Protein AF-0000000068385797 (afdb_homodimer)

InterPro domains:
  IPR000182 GNAT domain [PF00583] (16-117)
  IPR000182 GNAT domain [PS51186] (2-128)
  IPR016181 Acyl-CoA N-acyltransferase [SSF55729] (15-121)

Foldseek 3Di:
DKDKDKLPPDDQVLVQVQCCQWPVDGDDNDCCVVSVQFLIKMFMDDPNHTFWIWTWGDDVAQEIEIDDTTGGPVCPPVCPSLVRLLVVVVSSVVSHHPYYDYDDDPVCVVVVVVSPDDDDDDDDDDPD/DKDKDKLPVDDQVLVQVLCCQWPVDGDDPDCCVVSVQFLIKMFMDDVNRTFWIWTWGDDVAQEIEIDDTTGGPVCPPVCPSLVRLLVVVVSSVVSHHPYYDYDDDPVCVVVVVVSPDDDDDDDDDDPD

Solvent-accessible surface area (backbone atoms only — not comparable to full-atom values): 13695 Å² total; per-residue (Å²): 115,75,45,78,40,75,61,73,75,75,53,66,68,54,51,38,51,39,32,29,62,44,70,72,41,83,52,71,93,65,55,61,50,27,64,73,42,33,76,43,35,34,35,30,22,51,76,89,40,68,44,31,36,33,40,28,25,31,30,58,60,43,46,30,32,57,40,75,71,44,46,28,69,94,60,54,95,67,56,56,66,57,54,44,52,48,51,50,50,52,50,40,38,73,72,55,25,33,35,42,34,34,70,51,58,76,91,44,49,67,60,44,41,75,66,61,30,38,82,44,49,27,30,39,33,78,58,104,115,77,45,77,39,76,61,73,75,75,55,65,68,56,52,39,52,38,32,29,62,44,70,70,42,82,52,72,94,64,55,60,50,29,64,72,42,31,76,43,34,33,35,30,26,46,87,85,37,68,43,30,36,33,40,27,24,30,30,56,59,42,46,29,33,57,39,76,73,43,46,29,69,95,59,54,97,67,57,56,65,57,52,45,51,49,51,49,50,52,50,41,40,74,71,55,24,32,35,42,34,34,71,51,61,76,91,45,49,66,58,46,41,74,67,61,30,37,82,43,49,26,29,38,33,78,59,105

Sequence (256 aa):
MVTLRIDPFPRQDELNVLWLEAWGSEGPKDFSGILSRSLAHIAAYEDDRLVGFVNVAWDGGVHAFILDTCVIPRMRRRGIAARMVVDATNVARERGANWLHVDFEPHLSSFYQSCGFRPTKAGLIKLKMVTLRIDPFPRQDELNVLWLEAWGSEGPKDFSGILSRSLAHIAAYEDDRLVGFVNVAWDGGVHAFILDTCVIPRMRRRGIAARMVVDATNVARERGANWLHVDFEPHLSSFYQSCGFRPTKAGLIKLK

Nearest PDB structures (foldseek):
  1y7r-assembly1_B  TM=8.514E-01  e=8.808E-10  Staphylococcus aureus
  7daj-assembly1_B  TM=8.760E-01  e=2.252E-08  Oryza sativa Japonica Group
  2atr-assembly1_A  TM=7.886E-01  e=2.012E-09  Streptococcus pneumoniae TIGR4
  6k5m-assembly1_A  TM=8.707E-01  e=8.028E-08  Oryza sativa Japonica Group
  8iym-assembly1_A  TM=8.360E-01  e=1.472E-05  Helicobacter pylori 26695

Secondary structure (DSSP, 8-state):
-EEEEES----HHHHHHHHHHHHSS---S--HHHHTT-SEEEEEEETTEEEEEEEEEE-SSSEEEEEEEEE-GGG-SSSHHHHHHHHHHHHHHHTT-SEEEEEE-GGGHHHHHHTTPEEEEEEEEE--/-EEEEES----HHHHHHHHHHHHSS---S--HHHHTT-SEEEEEEETTEEEEEEEEEE-SSSEEEEEEEEE-GGG-SSSHHHHHHHHHHHHHHHTT-SEEEEEE-GGGHHHHHHTTPEEEEEEEEE--

Radius of gyration: 18.67 Å; Cα contacts (8 Å, |Δi|>4): 535; chains: 2; bounding box: 34×58×41 Å

Organism: Agrobacterium fabrum (strain C58 / ATCC 33970) (NCBI:txid176299)

pLDDT: mean 97.6, std 1.96, range [87.56, 98.94]

Structure (mmCIF, N/CA/C/O backbone):
data_AF-0000000068385797-model_v1
#
loop_
_entity.id
_entity.type
_entity.pdbx_description
1 polymer Acetyltransferase
#
loop_
_atom_site.group_PDB
_atom_site.id
_atom_site.type_symbol
_atom_site.label_atom_id
_atom_site.label_alt_id
_atom_site.label_comp_id
_atom_site.label_asym_id
_atom_site.label_entity_id
_atom_site.label_seq_id
_atom_site.pdbx_PDB_ins_code
_atom_site.Cartn_x
_atom_site.Cartn_y
_atom_site.Cartn_z
_atom_site.occupancy
_atom_site.B_iso_or_equiv
_atom_site.auth_seq_id
_atom_site.auth_comp_id
_atom_site.auth_asym_id
_atom_site.auth_atom_id
_atom_site.pdbx_PDB_model_num
ATOM 1 N N . MET A 1 1 ? -7.121 -29.625 -11.391 1 90.69 1 MET A N 1
ATOM 2 C CA . MET A 1 1 ? -8.07 -28.578 -11.023 1 90.69 1 MET A CA 1
ATOM 3 C C . MET A 1 1 ? -7.43 -27.562 -10.086 1 90.69 1 MET A C 1
ATOM 5 O O . MET A 1 1 ? -6.668 -27.938 -9.188 1 90.69 1 MET A O 1
ATOM 9 N N . VAL A 1 2 ? -7.555 -26.375 -10.305 1 97.38 2 VAL A N 1
ATOM 10 C CA . VAL A 1 2 ? -6.918 -25.344 -9.492 1 97.38 2 VAL A CA 1
ATOM 11 C C . VAL A 1 2 ? -7.871 -24.906 -8.383 1 97.38 2 VAL A C 1
ATOM 13 O O . VAL A 1 2 ? -9.047 -24.641 -8.641 1 97.38 2 VAL A O 1
ATOM 16 N N . THR A 1 3 ? -7.41 -24.891 -7.156 1 98.19 3 THR A N 1
ATOM 17 C CA . THR A 1 3 ? -8.172 -24.422 -6.004 1 98.19 3 THR A CA 1
ATOM 18 C C . THR A 1 3 ? -7.531 -23.172 -5.418 1 98.19 3 THR A C 1
ATOM 20 O O . THR A 1 3 ? -6.305 -23.094 -5.285 1 98.19 3 THR A O 1
ATOM 23 N N . LEU A 1 4 ? -8.383 -22.281 -5.031 1 98.69 4 LEU A N 1
ATOM 24 C CA . LEU A 1 4 ? -7.895 -21.062 -4.371 1 98.69 4 LEU A CA 1
ATOM 25 C C . LEU A 1 4 ? -8.094 -21.156 -2.863 1 98.69 4 LEU A C 1
ATOM 27 O O . LEU A 1 4 ? -9.125 -21.656 -2.396 1 98.69 4 LEU A O 1
ATOM 31 N N . ARG A 1 5 ? -7.121 -20.719 -2.127 1 98.69 5 ARG A N 1
ATOM 32 C CA . ARG A 1 5 ? -7.211 -20.672 -0.672 1 98.69 5 ARG A CA 1
ATOM 33 C C . ARG A 1 5 ? -6.918 -19.266 -0.153 1 98.69 5 ARG A C 1
ATOM 35 O O . ARG A 1 5 ? -6.004 -18.594 -0.641 1 98.69 5 ARG A O 1
ATOM 42 N N . ILE A 1 6 ? -7.672 -18.891 0.84 1 98.75 6 ILE A N 1
ATOM 43 C CA . ILE A 1 6 ? -7.453 -17.625 1.524 1 98.75 6 ILE A CA 1
ATOM 44 C C . ILE A 1 6 ? -6.602 -17.844 2.771 1 98.75 6 ILE A C 1
ATOM 46 O O . ILE A 1 6 ? -6.945 -18.672 3.629 1 98.75 6 ILE A O 1
ATOM 50 N N . ASP A 1 7 ? -5.512 -17.25 2.85 1 98.5 7 ASP A N 1
ATOM 51 C CA . ASP A 1 7 ? -4.586 -17.266 3.979 1 98.5 7 ASP A CA 1
ATOM 52 C C . ASP A 1 7 ? -4.121 -18.688 4.293 1 98.5 7 ASP A C 1
ATOM 54 O O . ASP A 1 7 ? -4.199 -19.125 5.441 1 98.5 7 ASP A O 1
ATOM 58 N N . PRO A 1 8 ? -3.48 -19.344 3.342 1 97.06 8 PRO A N 1
ATOM 59 C CA . PRO A 1 8 ? -3.029 -20.703 3.654 1 97.06 8 PRO A CA 1
ATOM 60 C C . PRO A 1 8 ? -1.662 -20.734 4.332 1 97.06 8 PRO A C 1
ATOM 62 O O . PRO A 1 8 ? -1.221 -21.781 4.801 1 97.06 8 PRO A O 1
ATOM 65 N N . PHE A 1 9 ? -0.91 -19.578 4.367 1 96.69 9 PHE A N 1
ATOM 66 C CA . PHE A 1 9 ? 0.418 -19.453 4.957 1 96.69 9 PHE A CA 1
ATOM 67 C C . PHE A 1 9 ? 1.343 -20.562 4.445 1 96.69 9 PHE A C 1
ATOM 69 O O . PHE A 1 9 ? 1.886 -21.328 5.23 1 96.69 9 PHE A O 1
ATOM 76 N N . PRO A 1 10 ? 1.545 -20.547 3.137 1 96.5 10 PRO A N 1
ATOM 77 C CA . PRO A 1 10 ? 2.43 -21.562 2.574 1 96.5 10 PRO A CA 1
ATOM 78 C C .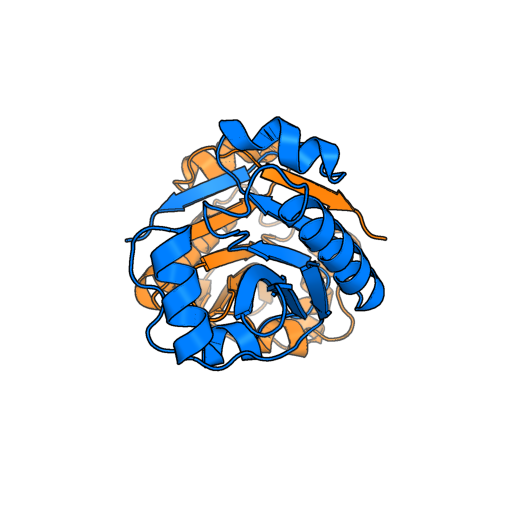 PRO A 1 10 ? 3.809 -21.578 3.23 1 96.5 10 PRO A C 1
ATOM 80 O O . PRO A 1 10 ? 4.234 -20.578 3.803 1 96.5 10 PRO A O 1
ATOM 83 N N . ARG A 1 11 ? 4.508 -22.75 3.064 1 96.06 11 ARG A N 1
ATOM 84 C CA . ARG A 1 11 ? 5.883 -22.844 3.545 1 96.06 11 ARG A CA 1
ATOM 85 C C . ARG A 1 11 ? 6.805 -21.922 2.752 1 96.06 11 ARG A C 1
ATOM 87 O O . ARG A 1 11 ? 6.551 -21.641 1.58 1 96.06 11 ARG A O 1
ATOM 94 N N . GLN A 1 12 ? 7.852 -21.562 3.416 1 96.75 12 GLN A N 1
ATOM 95 C CA . GLN A 1 12 ? 8.836 -20.688 2.791 1 96.75 12 GLN A CA 1
ATOM 96 C C . GLN A 1 12 ? 9.383 -21.297 1.505 1 96.75 12 GLN A C 1
ATOM 98 O O . GLN A 1 12 ? 9.547 -20.609 0.501 1 96.75 12 GLN A O 1
ATOM 103 N N . ASP A 1 13 ? 9.688 -22.531 1.553 1 96.06 13 ASP A N 1
ATOM 104 C CA . ASP A 1 13 ? 10.266 -23.188 0.38 1 96.06 13 ASP A CA 1
ATOM 105 C C . ASP A 1 13 ? 9.273 -23.188 -0.783 1 96.06 13 ASP A C 1
ATOM 107 O O . ASP A 1 13 ? 9.664 -23.047 -1.942 1 96.06 13 ASP A O 1
ATOM 111 N N . GLU A 1 14 ? 8 -23.375 -0.535 1 96.88 14 GLU A N 1
ATOM 112 C CA . GLU A 1 14 ? 6.969 -23.328 -1.563 1 96.88 14 GLU A CA 1
ATOM 113 C C . GLU A 1 14 ? 6.902 -21.938 -2.213 1 96.88 14 GLU A C 1
ATOM 115 O O . GLU A 1 14 ? 6.809 -21.828 -3.436 1 96.88 14 GLU A O 1
ATOM 120 N N . LEU A 1 15 ? 6.934 -20.969 -1.399 1 97.94 15 LEU A N 1
ATOM 121 C CA . LEU A 1 15 ? 6.871 -19.594 -1.896 1 97.94 15 LEU A CA 1
ATOM 122 C C . LEU A 1 15 ? 8.117 -19.25 -2.703 1 97.94 15 LEU A C 1
ATOM 124 O O . LEU A 1 15 ? 8.031 -18.578 -3.734 1 97.94 15 LEU A O 1
ATOM 128 N N . ASN A 1 16 ? 9.266 -19.734 -2.238 1 97.25 16 ASN A N 1
ATOM 129 C CA . ASN A 1 16 ? 10.508 -19.484 -2.959 1 97.25 16 ASN A CA 1
ATOM 130 C C . ASN A 1 16 ? 10.492 -20.141 -4.34 1 97.25 16 ASN A C 1
ATOM 132 O O . ASN A 1 16 ? 10.953 -19.547 -5.316 1 97.25 16 ASN A O 1
ATOM 136 N N . VAL A 1 17 ? 10.016 -21.312 -4.402 1 97.06 17 VAL A N 1
ATOM 137 C CA . VAL A 1 17 ? 9.906 -22.016 -5.68 1 97.06 17 VAL A CA 1
ATOM 138 C C . VAL A 1 17 ? 8.953 -21.25 -6.602 1 97.06 17 VAL A C 1
ATOM 140 O O . VAL A 1 17 ? 9.266 -21.016 -7.773 1 97.06 17 VAL A O 1
ATOM 143 N N . LEU A 1 18 ? 7.793 -20.906 -6.098 1 98.12 18 LEU A N 1
ATOM 144 C CA . LEU A 1 18 ? 6.824 -20.141 -6.875 1 98.12 18 LEU A CA 1
ATOM 145 C C . LEU A 1 18 ? 7.457 -18.859 -7.426 1 98.12 18 LEU A C 1
ATOM 147 O O . LEU A 1 18 ? 7.293 -18.547 -8.609 1 98.12 18 LEU A O 1
ATOM 151 N N . TRP A 1 19 ? 8.109 -18.109 -6.535 1 97.62 19 TRP A N 1
ATOM 152 C CA . TRP A 1 19 ? 8.703 -16.828 -6.91 1 97.62 19 TRP A CA 1
ATOM 153 C C . TRP A 1 19 ? 9.719 -17.016 -8.039 1 97.62 19 TRP A C 1
ATOM 155 O O . TRP A 1 19 ? 9.719 -16.25 -9.008 1 97.62 19 TRP A O 1
ATOM 165 N N . LEU A 1 20 ? 10.562 -17.953 -7.918 1 97.06 20 LEU A N 1
ATOM 166 C CA . LEU A 1 20 ? 11.562 -18.25 -8.938 1 97.06 20 LEU A CA 1
ATOM 167 C C . LEU A 1 20 ? 10.906 -18.594 -10.266 1 97.06 20 LEU A C 1
ATOM 169 O O . LEU A 1 20 ? 11.305 -18.094 -11.312 1 97.06 20 LEU A O 1
ATOM 173 N N . GLU A 1 21 ? 9.938 -19.438 -10.242 1 97.88 21 GLU A N 1
ATOM 174 C CA . GLU A 1 21 ? 9.281 -19.875 -11.469 1 97.88 21 GLU A CA 1
ATOM 175 C C . GLU A 1 21 ? 8.492 -18.734 -12.117 1 97.88 21 GLU A C 1
ATOM 177 O O . GLU A 1 21 ? 8.492 -18.594 -13.336 1 97.88 21 GLU A O 1
ATOM 182 N N . ALA A 1 22 ? 7.781 -18 -11.32 1 98 22 ALA A N 1
ATOM 183 C CA . ALA A 1 22 ? 6.863 -16.984 -11.836 1 98 22 ALA A CA 1
ATOM 184 C C . ALA A 1 22 ? 7.617 -15.75 -12.305 1 98 22 ALA A C 1
ATOM 186 O O . ALA A 1 22 ? 7.242 -15.125 -13.297 1 98 22 ALA A O 1
ATOM 187 N N . TRP A 1 23 ? 8.703 -15.391 -11.57 1 96.38 23 TRP A N 1
ATOM 188 C CA . TRP A 1 23 ? 9.336 -14.102 -11.812 1 96.38 23 TRP A CA 1
ATOM 189 C C . TRP A 1 23 ? 10.742 -14.281 -12.391 1 96.38 23 TRP A C 1
ATOM 191 O O . TRP A 1 23 ? 11.344 -13.328 -12.883 1 96.38 23 TRP A O 1
ATOM 201 N N . GLY A 1 24 ? 11.273 -15.461 -12.312 1 96.19 24 GLY A N 1
ATOM 202 C CA . GLY A 1 24 ? 12.586 -15.727 -12.867 1 96.19 24 GLY A CA 1
ATOM 203 C C . GLY A 1 24 ? 13.719 -15.273 -11.961 1 96.19 24 GLY A C 1
ATOM 204 O O . GLY A 1 24 ? 14.867 -15.195 -12.398 1 96.19 24 GLY A O 1
ATOM 205 N N . SER A 1 25 ? 13.43 -14.852 -10.734 1 94.25 25 SER A N 1
ATOM 206 C CA . SER A 1 25 ? 14.414 -14.406 -9.758 1 94.25 25 SER A CA 1
ATOM 207 C C . SER A 1 25 ? 14.016 -14.828 -8.344 1 94.25 25 SER A C 1
ATOM 209 O O . SER A 1 25 ? 12.859 -15.156 -8.094 1 94.25 25 SER A O 1
ATOM 211 N N . GLU A 1 26 ? 15.008 -14.805 -7.484 1 93.56 26 GLU A N 1
ATOM 212 C CA . GLU A 1 26 ? 14.734 -15.156 -6.094 1 93.56 26 GLU A CA 1
ATOM 213 C C . GLU A 1 26 ? 13.852 -14.109 -5.426 1 93.56 26 GLU A C 1
ATOM 215 O O . GLU A 1 26 ? 13.992 -12.906 -5.68 1 93.56 26 GLU A O 1
ATOM 220 N N . GLY A 1 27 ? 12.945 -14.695 -4.621 1 90.69 27 GLY A N 1
ATOM 221 C CA . GLY A 1 27 ? 12.133 -13.812 -3.793 1 90.69 27 GLY A CA 1
ATOM 222 C C . GLY A 1 27 ? 12.805 -13.445 -2.482 1 90.69 27 GLY A C 1
ATOM 223 O O . GLY A 1 27 ? 14.016 -13.609 -2.328 1 90.69 27 GLY A O 1
ATOM 224 N N . PRO A 1 28 ? 11.992 -12.898 -1.642 1 90.88 28 PRO A N 1
ATOM 225 C CA . PRO A 1 28 ? 12.523 -12.672 -0.295 1 90.88 28 PRO A CA 1
ATOM 226 C C . PRO A 1 28 ? 13.047 -13.945 0.356 1 90.88 28 PRO A C 1
ATOM 228 O O . PRO A 1 28 ? 12.508 -15.031 0.121 1 90.88 28 PRO A O 1
ATOM 231 N N . LYS A 1 29 ? 14.062 -13.766 1.097 1 87.56 29 LYS A N 1
ATOM 232 C CA . LYS A 1 29 ? 14.609 -14.922 1.803 1 87.56 29 LYS A CA 1
ATOM 233 C C . LYS A 1 29 ? 13.633 -15.43 2.857 1 87.56 29 LYS A C 1
ATOM 235 O O . LYS A 1 29 ? 13.586 -16.625 3.141 1 87.56 29 LYS A O 1
ATOM 240 N N . ASP A 1 30 ? 12.914 -14.609 3.391 1 93.44 30 ASP A N 1
ATOM 241 C CA . ASP A 1 30 ? 11.922 -14.891 4.43 1 93.44 30 ASP A CA 1
ATOM 242 C C . ASP A 1 30 ? 10.641 -14.102 4.188 1 93.44 30 ASP A C 1
ATOM 244 O O . ASP A 1 30 ? 10.633 -12.867 4.262 1 93.44 30 ASP A O 1
ATOM 248 N N . PHE A 1 31 ? 9.477 -14.875 3.963 1 97.06 31 PHE A N 1
ATOM 249 C CA . PHE A 1 31 ? 8.195 -14.258 3.643 1 97.06 31 PHE A CA 1
ATOM 250 C C . PHE A 1 31 ? 7.41 -13.945 4.914 1 97.06 31 PHE A C 1
ATOM 252 O O . PHE A 1 31 ? 6.336 -13.344 4.855 1 97.06 31 PHE A O 1
ATOM 259 N N . SER A 1 32 ? 7.906 -14.328 6.039 1 96.31 32 SER A N 1
ATOM 260 C CA . SER A 1 32 ? 7.145 -14.211 7.277 1 96.31 32 SER A CA 1
ATOM 261 C C . SER A 1 32 ? 6.766 -12.766 7.559 1 96.31 32 SER A C 1
ATOM 263 O O . SER A 1 32 ? 5.656 -12.484 8.016 1 96.31 32 SER A O 1
ATOM 265 N N . GLY A 1 33 ? 7.684 -11.852 7.332 1 95.5 33 GLY A N 1
ATOM 266 C CA . GLY A 1 33 ? 7.41 -10.438 7.531 1 95.5 33 GLY A CA 1
ATOM 267 C C . GLY A 1 33 ? 6.285 -9.922 6.656 1 95.5 33 GLY A C 1
ATOM 268 O O . GLY A 1 33 ? 5.469 -9.109 7.098 1 95.5 33 GLY A O 1
ATOM 269 N N . ILE A 1 34 ? 6.277 -10.406 5.453 1 97.75 34 ILE A N 1
ATOM 270 C CA . ILE A 1 34 ? 5.242 -10.016 4.5 1 97.75 34 ILE A CA 1
ATOM 271 C C . ILE A 1 34 ? 3.902 -10.617 4.914 1 97.75 34 ILE A C 1
ATOM 273 O O . ILE A 1 34 ? 2.916 -9.898 5.078 1 97.75 34 ILE A O 1
ATOM 277 N N . LEU A 1 35 ? 3.883 -11.93 5.145 1 97.62 35 LEU A N 1
ATOM 278 C CA . LEU A 1 35 ? 2.641 -12.648 5.418 1 97.62 35 LEU A CA 1
ATOM 279 C C . LEU A 1 35 ? 2.021 -12.172 6.73 1 97.62 35 LEU A C 1
ATOM 281 O O . LEU A 1 35 ? 0.796 -12.125 6.859 1 97.62 35 LEU A O 1
ATOM 285 N N . SER A 1 36 ? 2.838 -11.805 7.676 1 95.56 36 SER A N 1
ATOM 286 C CA . SER A 1 36 ? 2.34 -11.375 8.977 1 95.56 36 SER A CA 1
ATOM 287 C C . SER A 1 36 ? 1.722 -9.984 8.898 1 95.56 36 SER A C 1
ATOM 289 O O . SER A 1 36 ? 0.992 -9.57 9.805 1 95.56 36 SER A O 1
ATOM 291 N N . ARG A 1 37 ? 1.965 -9.305 7.906 1 96.88 37 ARG A N 1
ATOM 292 C CA . ARG A 1 37 ? 1.496 -7.922 7.805 1 96.88 37 ARG A CA 1
ATOM 293 C C . ARG A 1 37 ? 0.393 -7.793 6.758 1 96.88 37 ARG A C 1
ATOM 295 O O . ARG A 1 37 ? -0.212 -6.73 6.613 1 96.88 37 ARG A O 1
ATOM 302 N N . SER A 1 38 ? 0.156 -8.852 6.062 1 98.38 38 SER A N 1
ATOM 303 C CA . SER A 1 38 ? -0.875 -8.852 5.031 1 98.38 38 SER A CA 1
ATOM 304 C C . SER A 1 38 ? -2.27 -8.773 5.641 1 98.38 38 SER A C 1
ATOM 306 O O . SER A 1 38 ? -2.537 -9.391 6.676 1 98.38 38 SER A O 1
ATOM 308 N N . LEU A 1 39 ? -3.141 -8 5.043 1 98.62 39 LEU A N 1
ATOM 309 C CA . LEU A 1 39 ? -4.562 -8.109 5.352 1 98.62 39 LEU A CA 1
ATOM 310 C C . LEU A 1 39 ? -5.09 -9.5 5 1 98.62 39 LEU A C 1
ATOM 312 O O . LEU A 1 39 ? -5.91 -10.062 5.73 1 98.62 39 LEU A O 1
ATOM 316 N N . ALA A 1 40 ? -4.652 -9.93 3.877 1 98.75 40 ALA A N 1
ATOM 317 C CA . ALA A 1 40 ? -4.953 -11.258 3.352 1 98.75 40 ALA A CA 1
ATOM 318 C C . ALA A 1 40 ? -3.947 -11.664 2.275 1 98.75 40 ALA A C 1
ATOM 320 O O . ALA A 1 40 ? -3.15 -10.844 1.82 1 98.75 40 ALA A O 1
ATOM 321 N N . HIS A 1 41 ? -3.9 -12.875 2.031 1 98.81 41 HIS A N 1
ATOM 322 C CA . HIS A 1 41 ? -3.242 -13.383 0.833 1 98.81 41 HIS A CA 1
ATOM 323 C C . HIS A 1 41 ? -4.008 -14.562 0.244 1 98.81 41 HIS A C 1
ATOM 325 O O . HIS A 1 41 ? -4.699 -15.289 0.969 1 98.81 41 HIS A O 1
ATOM 331 N N . ILE A 1 42 ? -3.988 -14.648 -1.048 1 98.88 42 ILE A N 1
ATOM 332 C CA . ILE A 1 42 ? -4.656 -15.719 -1.779 1 98.88 42 ILE A CA 1
ATOM 333 C C . ILE A 1 42 ? -3.619 -16.594 -2.48 1 98.88 42 ILE A C 1
ATOM 335 O O . ILE A 1 42 ? -2.668 -16.078 -3.074 1 98.88 42 ILE A O 1
ATOM 339 N N . ALA A 1 43 ? -3.826 -17.859 -2.355 1 98.81 43 ALA A N 1
ATOM 340 C CA . ALA A 1 43 ? -2.953 -18.797 -3.047 1 98.81 43 ALA A CA 1
ATOM 341 C C . ALA A 1 43 ? -3.758 -19.734 -3.945 1 98.81 43 ALA A C 1
ATOM 343 O O . ALA A 1 43 ? -4.895 -20.078 -3.627 1 98.81 43 ALA A O 1
ATOM 344 N N . ALA A 1 44 ? -3.193 -20.016 -5.043 1 98.88 44 ALA A N 1
ATOM 345 C CA . ALA A 1 44 ? -3.75 -21.016 -5.953 1 98.88 44 ALA A CA 1
ATOM 346 C C . ALA A 1 44 ? -2.938 -22.312 -5.918 1 98.88 44 ALA A C 1
ATOM 348 O O . ALA A 1 44 ? -1.707 -22.281 -5.988 1 98.88 44 ALA A O 1
ATOM 349 N N . TYR A 1 45 ? -3.598 -23.438 -5.797 1 98.75 45 TYR A N 1
ATOM 350 C CA . TYR A 1 45 ? -2.957 -24.75 -5.758 1 98.75 45 TYR A CA 1
ATOM 351 C C . TYR A 1 45 ? -3.451 -25.625 -6.898 1 98.75 45 TYR A C 1
ATOM 353 O O . TYR A 1 45 ? -4.656 -25.719 -7.148 1 98.75 45 TYR A O 1
ATOM 361 N N . GLU A 1 46 ? -2.619 -26.094 -7.672 1 98 46 GLU A N 1
ATOM 362 C CA . GLU A 1 46 ? -2.904 -27.25 -8.523 1 98 46 GLU A CA 1
ATOM 363 C C . GLU A 1 46 ? -2.551 -28.562 -7.824 1 98 46 GLU A C 1
ATOM 365 O O . GLU A 1 46 ? -1.373 -28.875 -7.652 1 98 46 GLU A O 1
ATOM 370 N N . ASP A 1 47 ? -3.635 -29.156 -7.324 1 91.94 47 ASP A N 1
ATOM 371 C CA . ASP A 1 47 ? -3.453 -30.281 -6.414 1 91.94 47 ASP A CA 1
ATOM 372 C C . ASP A 1 47 ? -2.711 -29.859 -5.148 1 91.94 47 ASP A C 1
ATOM 374 O O . ASP A 1 47 ? -3.215 -29.031 -4.379 1 91.94 47 ASP A O 1
ATOM 378 N N . ASP A 1 48 ? -1.468 -30.062 -4.887 1 92.44 48 ASP A N 1
ATOM 379 C CA . ASP A 1 48 ? -0.776 -29.688 -3.656 1 92.44 48 ASP A CA 1
ATOM 380 C C . ASP A 1 48 ? 0.416 -28.781 -3.951 1 92.44 48 ASP A C 1
ATOM 382 O O . ASP A 1 48 ? 1.169 -28.422 -3.045 1 92.44 48 ASP A O 1
ATOM 386 N N . ARG A 1 49 ? 0.357 -28.422 -5.203 1 96.94 49 ARG A N 1
ATOM 387 C CA . ARG A 1 49 ? 1.468 -27.547 -5.594 1 96.94 49 ARG A CA 1
ATOM 388 C C . ARG A 1 49 ? 1.025 -26.094 -5.676 1 96.94 49 ARG A C 1
ATOM 390 O O . ARG A 1 49 ? 0.022 -25.781 -6.32 1 96.94 49 ARG A O 1
ATOM 397 N N . LEU A 1 50 ? 1.746 -25.234 -5.016 1 98.56 50 LEU A N 1
ATOM 398 C CA . LEU A 1 50 ? 1.5 -23.797 -5.098 1 98.56 50 LEU A CA 1
ATOM 399 C C . LEU A 1 50 ? 1.819 -23.266 -6.488 1 98.56 50 LEU A C 1
ATOM 401 O O . LEU A 1 50 ? 2.957 -23.375 -6.953 1 98.56 50 LEU A O 1
ATOM 405 N N . VAL A 1 51 ? 0.77 -22.641 -7.227 1 98.81 51 VAL A N 1
ATOM 406 C CA . VAL A 1 51 ? 0.998 -22.25 -8.617 1 98.81 51 VAL A CA 1
ATOM 407 C C . VAL A 1 51 ? 0.66 -20.781 -8.812 1 98.81 51 VAL A C 1
ATOM 409 O O . VAL A 1 51 ? 0.875 -20.219 -9.891 1 98.81 51 VAL A O 1
ATOM 412 N N . GLY A 1 52 ? 0.115 -20.109 -7.836 1 98.88 52 GLY A N 1
ATOM 413 C CA . GLY A 1 52 ? -0.216 -18.688 -7.898 1 98.88 52 GLY A CA 1
ATOM 414 C C . GLY A 1 52 ? -0.333 -18.047 -6.535 1 98.88 52 GLY A C 1
ATOM 415 O O . GLY A 1 52 ? -0.538 -18.734 -5.531 1 98.88 52 GLY A O 1
ATOM 416 N N . PHE A 1 53 ? -0.187 -16.766 -6.559 1 98.81 53 PHE A N 1
ATOM 417 C CA . PHE A 1 53 ? -0.173 -16.031 -5.293 1 98.81 53 PHE A CA 1
ATOM 418 C C . PHE A 1 53 ? -0.521 -14.57 -5.508 1 98.81 53 PHE A C 1
ATOM 420 O O . PHE A 1 53 ? -0.151 -13.984 -6.527 1 98.81 53 PHE A O 1
ATOM 427 N N . VAL A 1 54 ? -1.219 -14 -4.602 1 98.81 54 VAL A N 1
ATOM 428 C CA . VAL A 1 54 ? -1.501 -12.578 -4.504 1 98.81 54 VAL A CA 1
ATOM 429 C C . VAL A 1 54 ? -1.419 -12.133 -3.045 1 98.81 54 VAL A C 1
ATOM 431 O O . VAL A 1 54 ? -1.983 -12.781 -2.16 1 98.81 54 VAL A O 1
ATOM 434 N N . ASN A 1 55 ? -0.651 -11.148 -2.787 1 98.75 55 ASN A N 1
ATOM 435 C CA . ASN A 1 55 ? -0.623 -10.516 -1.471 1 98.75 55 ASN A CA 1
ATOM 436 C C . ASN A 1 55 ? -1.54 -9.297 -1.411 1 98.75 55 ASN A C 1
ATOM 438 O O . ASN A 1 55 ? -1.585 -8.5 -2.352 1 98.75 55 ASN A O 1
ATOM 442 N N . VAL A 1 56 ? -2.309 -9.148 -0.354 1 98.94 56 VAL A N 1
ATOM 443 C CA . VAL A 1 56 ? -3.059 -7.938 -0.037 1 98.94 56 VAL A CA 1
ATOM 444 C C . VAL A 1 56 ? -2.436 -7.246 1.174 1 98.94 56 VAL A C 1
ATOM 446 O O . VAL A 1 56 ? -2.738 -7.594 2.318 1 98.94 56 VAL A O 1
ATOM 449 N N . ALA A 1 57 ? -1.58 -6.293 0.928 1 98.81 57 ALA A N 1
ATOM 450 C CA . ALA A 1 57 ? -1.043 -5.473 2.008 1 98.81 57 ALA A CA 1
ATOM 451 C C . ALA A 1 57 ? -2.072 -4.449 2.482 1 98.81 57 ALA A C 1
ATOM 453 O O . ALA A 1 57 ? -3.102 -4.25 1.835 1 98.81 57 ALA A O 1
ATOM 454 N N . TRP A 1 58 ? -1.804 -3.803 3.656 1 98.75 58 TRP A N 1
ATOM 455 C CA . TRP A 1 58 ? -2.707 -2.764 4.141 1 98.75 58 TRP A CA 1
ATOM 456 C C . TRP A 1 58 ? -2.016 -1.874 5.168 1 98.75 58 TRP A C 1
ATOM 458 O O . TRP A 1 58 ? -0.943 -2.215 5.672 1 98.75 58 TRP A O 1
ATOM 468 N N . ASP A 1 59 ? -2.602 -0.779 5.406 1 98.31 59 ASP A N 1
ATOM 469 C CA . ASP A 1 59 ? -2.004 0.199 6.309 1 98.31 59 ASP A CA 1
ATOM 470 C C . ASP A 1 59 ? -2.48 -0.015 7.746 1 98.31 59 ASP A C 1
ATOM 472 O O . ASP A 1 59 ? -2.082 0.718 8.656 1 98.31 59 ASP A O 1
ATOM 476 N N . GLY A 1 60 ? -3.293 -1.009 8.016 1 97.31 60 GLY A N 1
ATOM 477 C CA . GLY A 1 60 ? -3.91 -1.16 9.328 1 97.31 60 GLY A CA 1
ATOM 478 C C . GLY A 1 60 ? -5.195 -0.371 9.477 1 97.31 60 GLY A C 1
ATOM 479 O O . GLY A 1 60 ? -5.844 -0.418 10.523 1 97.31 60 GLY A O 1
ATOM 480 N N . GLY A 1 61 ? -5.559 0.384 8.469 1 96.75 61 GLY A N 1
ATOM 481 C CA . GLY A 1 61 ? -6.777 1.172 8.375 1 96.75 61 GLY A CA 1
ATOM 482 C C . GLY A 1 61 ? -7.656 0.787 7.203 1 96.75 61 GLY A C 1
ATOM 483 O O . GLY A 1 61 ? -8 -0.385 7.039 1 96.75 61 GLY A O 1
ATOM 484 N N . VAL A 1 62 ? -7.918 1.769 6.277 1 97.06 62 VAL A N 1
ATOM 485 C CA . VAL A 1 62 ? -8.961 1.557 5.277 1 97.06 62 VAL A CA 1
ATOM 486 C C . VAL A 1 62 ? -8.32 1.332 3.908 1 97.06 62 VAL A C 1
ATOM 488 O O . VAL A 1 62 ? -9.023 1.105 2.92 1 97.06 62 VAL A O 1
ATOM 491 N N . HIS A 1 63 ? -6.977 1.428 3.805 1 98.38 63 HIS A N 1
ATOM 492 C CA . HIS A 1 63 ? -6.297 1.256 2.525 1 98.38 63 HIS A CA 1
ATOM 493 C C . HIS A 1 63 ? -5.688 -0.137 2.408 1 98.38 63 HIS A C 1
ATOM 495 O O . HIS A 1 63 ? -4.922 -0.559 3.275 1 98.38 63 HIS A O 1
ATOM 501 N N . ALA A 1 64 ? -5.949 -0.832 1.37 1 98.88 64 ALA A N 1
ATOM 502 C CA . ALA A 1 64 ? -5.32 -2.1 1.011 1 98.88 64 ALA A CA 1
ATOM 503 C C . ALA A 1 64 ? -4.668 -2.018 -0.367 1 98.88 64 ALA A C 1
ATOM 505 O O . ALA A 1 64 ? -5.004 -1.142 -1.168 1 98.88 64 ALA A O 1
ATOM 506 N N . PHE A 1 65 ? -3.719 -2.928 -0.688 1 98.94 65 PHE A N 1
ATOM 507 C CA . PHE A 1 65 ? -2.91 -2.891 -1.9 1 98.94 65 PHE A CA 1
ATOM 508 C C . PHE A 1 65 ? -2.697 -4.293 -2.453 1 98.94 65 PHE A C 1
ATOM 510 O O . PHE A 1 65 ? -2.219 -5.18 -1.741 1 98.94 65 PHE A O 1
ATOM 517 N N . ILE A 1 66 ? -3.07 -4.484 -3.711 1 98.94 66 ILE A N 1
ATOM 518 C CA . ILE A 1 66 ? -2.744 -5.73 -4.402 1 98.94 66 ILE A CA 1
ATOM 519 C C . ILE A 1 66 ? -1.268 -5.73 -4.793 1 98.94 66 ILE A C 1
ATOM 521 O O . ILE A 1 66 ? -0.797 -4.812 -5.469 1 98.94 66 ILE A O 1
ATOM 525 N N . LEU A 1 67 ? -0.56 -6.766 -4.344 1 98.62 67 LEU A N 1
ATOM 526 C CA . LEU A 1 67 ? 0.863 -6.895 -4.637 1 98.62 67 LEU A CA 1
ATOM 527 C C . LEU A 1 67 ? 1.199 -8.312 -5.09 1 98.62 67 LEU A C 1
ATOM 529 O O . LEU A 1 67 ? 0.516 -9.266 -4.715 1 98.62 67 LEU A O 1
ATOM 533 N N . ASP A 1 68 ? 2.234 -8.445 -5.91 1 97.5 68 ASP A N 1
ATOM 534 C CA . ASP A 1 68 ? 2.951 -9.68 -6.215 1 97.5 68 ASP A CA 1
ATOM 535 C C . ASP A 1 68 ? 2.023 -10.711 -6.848 1 97.5 68 ASP A C 1
ATOM 537 O O . ASP A 1 68 ? 2.117 -11.898 -6.551 1 97.5 68 ASP A O 1
ATOM 541 N N . THR A 1 69 ? 1.081 -10.203 -7.586 1 98.56 69 THR A N 1
ATOM 542 C CA . THR A 1 69 ? 0.226 -11.125 -8.32 1 98.56 69 THR A CA 1
ATOM 543 C C . THR A 1 69 ? 1.045 -11.945 -9.312 1 98.56 69 THR A C 1
ATOM 545 O O . THR A 1 69 ? 1.697 -11.391 -10.203 1 98.56 69 THR A O 1
ATOM 548 N N . CYS A 1 70 ? 1 -13.281 -9.094 1 98.38 70 CYS A N 1
ATOM 549 C CA . CYS A 1 70 ? 1.771 -14.086 -10.031 1 98.38 70 CYS A CA 1
ATOM 550 C C . CYS A 1 70 ? 1.161 -15.477 -10.18 1 98.38 70 CYS A C 1
ATOM 552 O O . CYS A 1 70 ? 0.464 -15.953 -9.281 1 98.38 70 CYS A O 1
ATOM 554 N N . VAL A 1 71 ? 1.331 -16.047 -11.273 1 98.81 71 VAL A N 1
ATOM 555 C CA . VAL A 1 71 ? 1.014 -17.422 -11.656 1 98.81 71 VAL A CA 1
ATOM 556 C C . VAL A 1 71 ? 2.178 -18.016 -12.445 1 98.81 71 VAL A C 1
ATOM 558 O O . VAL A 1 71 ? 2.783 -17.344 -13.281 1 98.81 71 VAL A O 1
ATOM 561 N N . ILE A 1 72 ? 2.525 -19.25 -12.148 1 98.69 72 ILE A N 1
ATOM 562 C CA . ILE A 1 72 ? 3.637 -19.859 -12.867 1 98.69 7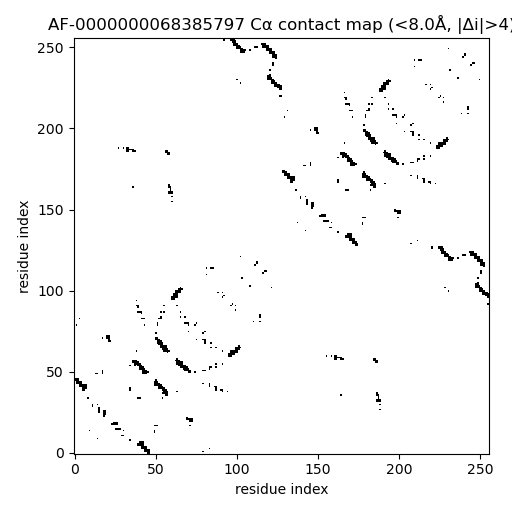2 ILE A CA 1
ATOM 563 C C . ILE A 1 72 ? 3.305 -19.938 -14.359 1 98.69 72 ILE A C 1
ATOM 565 O O . ILE A 1 72 ? 2.139 -20.062 -14.734 1 98.69 72 ILE A O 1
ATOM 569 N N . PRO A 1 73 ? 4.312 -19.922 -15.18 1 98.19 73 PRO A N 1
ATOM 570 C CA . PRO A 1 73 ? 4.121 -19.766 -16.625 1 98.19 73 PRO A CA 1
ATOM 571 C C . PRO A 1 73 ? 3.223 -20.844 -17.219 1 98.19 73 PRO A C 1
ATOM 573 O O . PRO A 1 73 ? 2.312 -20.547 -18 1 98.19 73 PRO A O 1
ATOM 576 N N . ARG A 1 74 ? 3.344 -22.062 -16.844 1 96.94 74 ARG A N 1
ATOM 577 C CA . ARG A 1 74 ? 2.605 -23.156 -17.469 1 96.94 74 ARG A CA 1
ATOM 578 C C . ARG A 1 74 ? 1.12 -23.078 -17.141 1 96.94 74 ARG A C 1
ATOM 580 O O . ARG A 1 74 ? 0.303 -23.781 -17.734 1 96.94 74 ARG A O 1
ATOM 587 N N . MET A 1 75 ? 0.793 -22.203 -16.172 1 97.94 75 MET A N 1
ATOM 588 C CA . MET A 1 75 ? -0.592 -22.125 -15.711 1 97.94 75 MET A CA 1
ATOM 589 C C . MET A 1 75 ? -1.209 -20.781 -16.094 1 97.94 75 MET A C 1
ATOM 591 O O . MET A 1 75 ? -2.33 -20.469 -15.695 1 97.94 75 MET A O 1
ATOM 595 N N . ARG A 1 76 ? -0.577 -19.984 -16.875 1 97.56 76 ARG A N 1
ATOM 596 C CA . ARG A 1 76 ? -1.069 -18.656 -17.234 1 97.56 76 ARG A CA 1
ATOM 597 C C . ARG A 1 76 ? -2.111 -18.75 -18.344 1 97.56 76 ARG A C 1
ATOM 599 O O . ARG A 1 76 ? -2.297 -19.812 -18.953 1 97.56 76 ARG A O 1
ATOM 606 N N . ARG A 1 77 ? -2.857 -17.672 -18.484 1 97 77 ARG A N 1
ATOM 607 C CA . ARG A 1 77 ? -3.904 -17.531 -19.484 1 97 77 ARG A CA 1
ATOM 608 C C . ARG A 1 77 ? -5.035 -18.531 -19.25 1 97 77 ARG A C 1
ATOM 610 O O . ARG A 1 77 ? -5.594 -19.078 -20.203 1 97 77 ARG A O 1
ATOM 617 N N . ARG A 1 78 ? -5.238 -18.844 -18.016 1 97.25 78 ARG A N 1
ATOM 618 C CA . ARG A 1 78 ? -6.32 -19.734 -17.625 1 97.25 78 ARG A CA 1
ATOM 619 C C . ARG A 1 78 ? -7.277 -19.062 -16.656 1 97.25 78 ARG A C 1
ATOM 621 O O . ARG A 1 78 ? -8.117 -19.703 -16.047 1 97.25 78 ARG A O 1
ATOM 628 N N . GLY A 1 79 ? -7.086 -17.797 -16.438 1 98.06 79 GLY A N 1
ATOM 629 C CA . GLY A 1 79 ? -7.996 -17.016 -15.609 1 98.06 79 GLY A CA 1
ATOM 630 C C . GLY A 1 79 ? -7.695 -17.125 -14.125 1 98.06 79 GLY A C 1
ATOM 631 O O . GLY A 1 79 ? -8.461 -16.625 -13.297 1 98.06 79 GLY A O 1
ATOM 632 N N . ILE A 1 80 ? -6.621 -17.719 -13.734 1 98.75 80 ILE A N 1
ATOM 633 C CA . ILE A 1 80 ? -6.297 -17.984 -12.336 1 98.75 80 ILE A CA 1
ATOM 634 C C . ILE A 1 80 ? -6.027 -16.672 -11.609 1 98.75 80 ILE A C 1
ATOM 636 O O . ILE A 1 80 ? -6.562 -16.422 -10.523 1 98.75 80 ILE A O 1
ATOM 640 N N . ALA A 1 81 ? -5.234 -15.852 -12.219 1 98.88 81 ALA A N 1
ATOM 641 C CA . ALA A 1 81 ? -4.902 -14.578 -11.602 1 98.88 81 ALA A CA 1
ATOM 642 C C . ALA A 1 81 ? -6.156 -13.734 -11.375 1 98.88 81 ALA A C 1
ATOM 644 O O . ALA A 1 81 ? -6.324 -13.133 -10.312 1 98.88 81 ALA A O 1
ATOM 645 N N . ALA A 1 82 ? -6.977 -13.68 -12.375 1 98.75 82 ALA A N 1
ATOM 646 C CA . ALA A 1 82 ? -8.219 -12.914 -12.258 1 98.75 82 ALA A CA 1
ATOM 647 C C . ALA A 1 82 ? -9.07 -13.422 -11.102 1 98.75 82 ALA A C 1
ATOM 649 O O . ALA A 1 82 ? -9.609 -12.633 -10.328 1 98.75 82 ALA A O 1
ATOM 650 N N . ARG A 1 83 ? -9.195 -14.68 -10.969 1 98.75 83 ARG A N 1
ATOM 651 C CA . ARG A 1 83 ? -9.961 -15.266 -9.875 1 98.75 83 ARG A CA 1
ATOM 652 C C . ARG A 1 83 ? -9.344 -14.922 -8.523 1 98.75 83 ARG A C 1
ATOM 654 O O . ARG A 1 83 ? -10.062 -14.641 -7.562 1 98.75 83 ARG A O 1
ATOM 661 N N . MET A 1 84 ? -8.008 -14.961 -8.453 1 98.88 84 MET A N 1
ATOM 662 C CA . MET A 1 84 ? -7.332 -14.602 -7.207 1 98.88 84 MET A CA 1
ATOM 663 C C . MET A 1 84 ? -7.59 -13.148 -6.848 1 98.88 84 MET A C 1
ATOM 665 O O . MET A 1 84 ? -7.855 -12.828 -5.688 1 98.88 84 MET A O 1
ATOM 669 N N . VAL A 1 85 ? -7.523 -12.266 -7.824 1 98.94 85 VAL A N 1
ATOM 670 C CA . VAL A 1 85 ? -7.727 -10.844 -7.586 1 98.94 85 VAL A CA 1
ATOM 671 C C . VAL A 1 85 ? -9.164 -10.586 -7.152 1 98.94 85 VAL A C 1
ATOM 673 O O . VAL A 1 85 ? -9.422 -9.781 -6.258 1 98.94 85 VAL A O 1
ATOM 676 N N . VAL A 1 86 ? -10.102 -11.281 -7.734 1 98.75 86 VAL A N 1
ATOM 677 C CA . VAL A 1 86 ? -11.5 -11.156 -7.352 1 98.75 86 VAL A CA 1
ATOM 678 C C . VAL A 1 86 ? -11.68 -11.594 -5.898 1 98.75 86 VAL A C 1
ATOM 680 O O . VAL A 1 86 ? -12.328 -10.898 -5.109 1 98.75 86 VAL A O 1
ATOM 683 N N . ASP A 1 87 ? -11.102 -12.75 -5.543 1 98.88 87 ASP A N 1
ATOM 684 C CA . ASP A 1 87 ? -11.164 -13.203 -4.16 1 98.88 87 ASP A CA 1
ATOM 685 C C . ASP A 1 87 ? -10.508 -12.195 -3.219 1 98.88 87 ASP A C 1
ATOM 687 O O . ASP A 1 87 ? -11.039 -11.906 -2.143 1 98.88 87 ASP A O 1
ATOM 691 N N . ALA A 1 88 ? -9.359 -11.711 -3.6 1 98.94 88 ALA A N 1
ATOM 692 C CA . ALA A 1 88 ? -8.648 -10.703 -2.809 1 98.94 88 ALA A CA 1
ATOM 693 C C . ALA A 1 88 ? -9.531 -9.484 -2.574 1 98.94 88 ALA A C 1
ATOM 695 O O . ALA A 1 88 ? -9.57 -8.945 -1.465 1 98.94 88 ALA A O 1
ATOM 696 N N . THR A 1 89 ? -10.188 -9.055 -3.625 1 98.94 89 THR A N 1
ATOM 697 C CA . THR A 1 89 ? -11.078 -7.898 -3.547 1 98.94 89 THR A CA 1
ATOM 698 C C . THR A 1 89 ? -12.195 -8.148 -2.541 1 98.94 89 THR A C 1
ATOM 700 O O . THR A 1 89 ? -12.469 -7.301 -1.686 1 98.94 89 THR A O 1
ATOM 703 N N . ASN A 1 90 ? -12.805 -9.273 -2.631 1 98.81 90 ASN A N 1
ATOM 704 C CA . ASN A 1 90 ? -13.891 -9.633 -1.728 1 98.81 90 ASN A CA 1
ATOM 705 C C . ASN A 1 90 ? -13.414 -9.688 -0.277 1 98.81 90 ASN A C 1
ATOM 707 O O . ASN A 1 90 ? -14.086 -9.172 0.618 1 98.81 90 ASN A O 1
ATOM 711 N N . VAL A 1 91 ? -12.312 -10.281 -0.059 1 98.88 91 VAL A N 1
ATOM 712 C CA . VAL A 1 91 ? -11.766 -10.43 1.287 1 98.88 91 VAL A CA 1
ATOM 713 C C . VAL A 1 91 ? -11.406 -9.055 1.849 1 98.88 91 VAL A C 1
ATOM 715 O O . VAL A 1 91 ? -11.664 -8.766 3.02 1 98.88 91 VAL A O 1
ATOM 718 N N . ALA A 1 92 ? -10.734 -8.25 1.014 1 98.88 92 ALA A N 1
ATOM 719 C CA . ALA A 1 92 ? -10.375 -6.898 1.451 1 98.88 92 ALA A CA 1
ATOM 720 C C . ALA A 1 92 ? -11.617 -6.125 1.901 1 98.88 92 ALA A C 1
ATOM 722 O O . ALA A 1 92 ? -11.594 -5.469 2.943 1 98.88 92 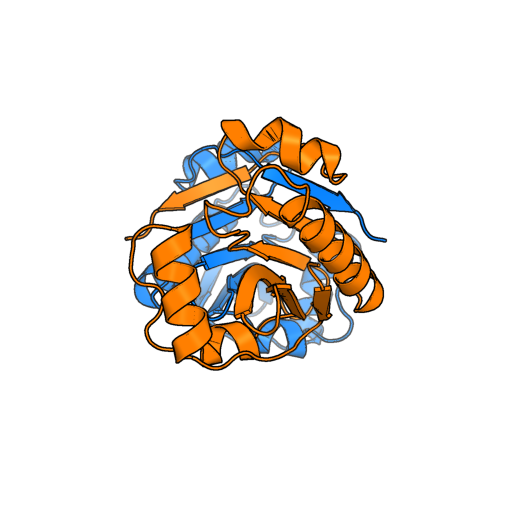ALA A O 1
ATOM 723 N N . ARG A 1 93 ? -12.703 -6.215 1.116 1 98.62 93 ARG A N 1
ATOM 724 C CA . ARG A 1 93 ? -13.969 -5.574 1.454 1 98.62 93 ARG A CA 1
ATOM 725 C C . ARG A 1 93 ? -14.516 -6.102 2.777 1 98.62 93 ARG A C 1
ATOM 727 O O . ARG A 1 93 ? -14.859 -5.32 3.668 1 98.62 93 ARG A O 1
ATOM 734 N N . GLU A 1 94 ? -14.523 -7.352 2.896 1 98.69 94 GLU A N 1
ATOM 735 C CA . GLU A 1 94 ? -15.078 -8.008 4.078 1 98.69 94 GLU A CA 1
ATOM 736 C C . GLU A 1 94 ? -14.281 -7.648 5.328 1 98.69 94 GLU A C 1
ATOM 738 O O . GLU A 1 94 ? -14.844 -7.555 6.422 1 98.69 94 GLU A O 1
ATOM 743 N N . ARG A 1 95 ? -13.047 -7.422 5.117 1 98.38 95 ARG A N 1
ATOM 744 C CA . ARG A 1 95 ? -12.172 -7.211 6.266 1 98.38 95 ARG A CA 1
ATOM 745 C C . ARG A 1 95 ? -11.977 -5.723 6.535 1 98.38 95 ARG A C 1
ATOM 747 O O . ARG A 1 95 ? -11.07 -5.336 7.281 1 98.38 95 ARG A O 1
ATOM 754 N N . GLY A 1 96 ? -12.703 -4.918 5.84 1 97.25 96 GLY A N 1
ATOM 755 C CA . GLY A 1 96 ? -12.891 -3.559 6.324 1 97.25 96 GLY A CA 1
ATOM 756 C C . GLY A 1 96 ? -12.133 -2.525 5.512 1 97.25 96 GLY A C 1
ATOM 757 O O . GLY A 1 96 ? -12.148 -1.336 5.832 1 97.25 96 GLY A O 1
ATOM 758 N N . ALA A 1 97 ? -11.461 -2.934 4.5 1 98.25 97 ALA A N 1
ATOM 759 C CA . ALA A 1 97 ? -10.852 -1.948 3.615 1 98.25 97 ALA A CA 1
ATOM 760 C C . ALA A 1 97 ? -11.906 -1.146 2.865 1 98.25 97 ALA A C 1
ATOM 762 O O . ALA A 1 97 ? -12.969 -1.678 2.518 1 98.25 97 ALA A O 1
ATOM 763 N N . ASN A 1 98 ? -11.617 0.138 2.619 1 98.25 98 ASN A N 1
ATOM 764 C CA . ASN A 1 98 ? -12.477 0.998 1.816 1 98.25 98 ASN A CA 1
ATOM 765 C C . ASN A 1 98 ? -11.922 1.196 0.41 1 98.25 98 ASN A C 1
ATOM 767 O O . ASN A 1 98 ? -12.672 1.459 -0.53 1 98.25 98 ASN A O 1
ATOM 771 N N . TRP A 1 99 ? -10.617 1.17 0.343 1 98.56 99 TRP A N 1
ATOM 772 C CA . TRP A 1 99 ? -9.914 1.431 -0.909 1 98.56 99 TRP A CA 1
ATOM 773 C C . TRP A 1 99 ? -8.945 0.3 -1.235 1 98.56 99 TRP A C 1
ATOM 775 O O . TRP A 1 99 ? -8.133 -0.095 -0.393 1 98.56 99 TRP A O 1
ATOM 785 N N . LEU A 1 100 ? -9.047 -0.255 -2.363 1 98.94 100 LEU A N 1
ATOM 786 C CA . LEU A 1 100 ? -8.117 -1.268 -2.861 1 98.94 100 LEU A CA 1
ATOM 787 C C . LEU A 1 100 ? -7.312 -0.733 -4.039 1 98.94 100 LEU A C 1
ATOM 789 O O . LEU A 1 100 ? -7.879 -0.405 -5.086 1 98.94 100 LEU A O 1
ATOM 793 N N . HIS A 1 101 ? -6 -0.633 -3.852 1 98.94 101 HIS A N 1
ATOM 794 C CA . HIS A 1 101 ? -5.086 -0.034 -4.816 1 98.94 101 HIS A CA 1
ATOM 795 C C . HIS A 1 101 ? -4.258 -1.101 -5.527 1 98.94 101 HIS A C 1
ATOM 797 O O . HIS A 1 101 ? -3.99 -2.162 -4.961 1 98.94 101 HIS A O 1
ATOM 803 N N . VAL A 1 102 ? -3.818 -0.781 -6.727 1 98.88 102 VAL A N 1
ATOM 804 C CA . VAL A 1 102 ? -2.84 -1.612 -7.422 1 98.88 102 VAL A CA 1
ATOM 805 C C . VAL A 1 102 ? -2.062 -0.765 -8.422 1 98.88 102 VAL A C 1
ATOM 807 O O . VAL A 1 102 ? -2.645 0.059 -9.133 1 98.88 102 VAL A O 1
ATOM 810 N N . ASP A 1 103 ? -0.763 -0.903 -8.453 1 97.62 103 ASP A N 1
ATOM 811 C CA . ASP A 1 103 ? 0.083 -0.459 -9.555 1 97.62 103 ASP A CA 1
ATOM 812 C C . ASP A 1 103 ? 0.464 -1.629 -10.461 1 97.62 103 ASP A C 1
ATOM 814 O O . ASP A 1 103 ? 0.577 -2.766 -10 1 97.62 103 ASP A O 1
ATOM 818 N N . PHE A 1 104 ? 0.676 -1.317 -11.664 1 97.88 104 PHE A N 1
ATOM 819 C CA . PHE A 1 104 ? 0.975 -2.412 -12.586 1 97.88 104 PHE A CA 1
ATOM 820 C C . PHE A 1 104 ? 1.668 -1.893 -13.836 1 97.88 104 PHE A C 1
ATOM 822 O O . PHE A 1 104 ? 1.69 -0.686 -14.086 1 97.88 104 PHE A O 1
ATOM 829 N N . GLU A 1 105 ? 2.25 -2.76 -14.57 1 97.06 105 GLU A N 1
ATOM 830 C CA . GLU A 1 105 ? 2.82 -2.436 -15.875 1 97.06 105 GLU A CA 1
ATOM 831 C C . GLU A 1 105 ? 1.729 -2.141 -16.891 1 97.06 105 GLU A C 1
ATOM 833 O O . GLU A 1 105 ? 0.646 -2.727 -16.844 1 97.06 105 GLU A O 1
ATOM 838 N N . PRO A 1 106 ? 2.078 -1.301 -17.875 1 97.12 106 PRO A N 1
ATOM 839 C CA . PRO A 1 106 ? 1.078 -0.84 -18.844 1 97.12 106 PRO A CA 1
ATOM 840 C C . PRO A 1 106 ? 0.374 -1.99 -19.547 1 97.12 106 PRO A C 1
ATOM 842 O O . PRO A 1 106 ? -0.829 -1.913 -19.812 1 97.12 106 PRO A O 1
ATOM 845 N N . HIS A 1 107 ? 1.056 -3.076 -19.812 1 97.56 107 HIS A N 1
ATOM 846 C CA . HIS A 1 107 ? 0.471 -4.18 -20.562 1 97.56 107 HIS A CA 1
ATOM 847 C C . HIS A 1 107 ? -0.582 -4.914 -19.734 1 97.56 107 HIS A C 1
ATOM 849 O O . HIS A 1 107 ? -1.332 -5.734 -20.281 1 97.56 107 HIS A O 1
ATOM 855 N N . LEU A 1 108 ? -0.673 -4.57 -18.453 1 98.06 108 LEU A N 1
ATOM 856 C CA . LEU A 1 108 ? -1.623 -5.238 -17.562 1 98.06 108 LEU A CA 1
ATOM 857 C C . LEU A 1 108 ? -2.873 -4.387 -17.375 1 98.06 108 LEU A C 1
ATOM 859 O O . LEU A 1 108 ? -3.758 -4.746 -16.594 1 98.06 108 LEU A O 1
ATOM 863 N N . SER A 1 109 ? -3.02 -3.305 -18.062 1 98.12 109 SER A N 1
ATOM 864 C CA . SER A 1 109 ? -4.133 -2.375 -17.891 1 98.12 109 SER A CA 1
ATOM 865 C C . SER A 1 109 ? -5.473 -3.066 -18.109 1 98.12 109 SER A C 1
ATOM 867 O O . SER A 1 109 ? -6.383 -2.953 -17.297 1 98.12 109 SER A O 1
ATOM 869 N N . SER A 1 110 ? -5.598 -3.789 -19.188 1 98.06 110 SER A N 1
ATOM 870 C CA . SER A 1 110 ? -6.852 -4.465 -19.5 1 98.06 110 SER A CA 1
ATOM 871 C C . SER A 1 110 ? -7.191 -5.523 -18.453 1 98.06 110 SER A C 1
ATOM 873 O O . SER A 1 110 ? -8.359 -5.711 -18.109 1 98.06 110 SER A O 1
ATOM 875 N N . PHE A 1 111 ? -6.148 -6.156 -18.016 1 98.5 111 PHE A N 1
ATOM 876 C CA . PHE A 1 111 ? -6.336 -7.191 -17 1 98.5 111 PHE A CA 1
ATOM 877 C C . PHE A 1 111 ? -6.969 -6.609 -15.75 1 98.5 111 PHE A C 1
ATOM 879 O O . PHE A 1 111 ? -8.023 -7.074 -15.305 1 98.5 111 PHE A O 1
ATOM 886 N N . TYR A 1 112 ? -6.426 -5.574 -15.188 1 98.69 112 TYR A N 1
ATOM 887 C CA . TYR A 1 112 ? -6.918 -5.035 -13.93 1 98.69 112 TYR A CA 1
ATOM 888 C C . TYR A 1 112 ? -8.234 -4.297 -14.125 1 98.69 112 TYR A C 1
ATOM 890 O O . TYR A 1 112 ? -9.094 -4.297 -13.234 1 98.69 112 TYR A O 1
ATOM 898 N N . GLN A 1 113 ? -8.391 -3.719 -15.305 1 98.25 113 GLN A N 1
ATOM 899 C CA . GLN A 1 113 ? -9.688 -3.133 -15.617 1 98.25 113 GLN A CA 1
ATOM 900 C C . GLN A 1 113 ? -10.781 -4.195 -15.609 1 98.25 113 GLN A C 1
ATOM 902 O O . GLN A 1 113 ? -11.867 -3.975 -15.062 1 98.25 113 GLN A O 1
ATOM 907 N N . SER A 1 114 ? -10.469 -5.352 -16.172 1 98.31 114 SER A N 1
ATOM 908 C CA . SER A 1 114 ? -11.438 -6.441 -16.219 1 98.31 114 SER A CA 1
ATOM 909 C C . SER A 1 114 ? -11.711 -6.992 -14.812 1 98.31 114 SER A C 1
ATOM 911 O O . SER A 1 114 ? -12.758 -7.602 -14.578 1 98.31 114 SER A O 1
ATOM 913 N N . CYS A 1 115 ? -10.805 -6.777 -13.922 1 98.56 115 CYS A N 1
ATOM 914 C CA . CYS A 1 115 ? -10.977 -7.211 -12.539 1 98.56 115 CYS A CA 1
ATOM 915 C C . CYS A 1 115 ? -11.773 -6.184 -11.742 1 98.56 115 CYS A C 1
ATOM 917 O O . CYS A 1 115 ? -12.039 -6.387 -10.555 1 98.56 115 CYS A O 1
ATOM 919 N N . GLY A 1 116 ? -12.07 -5.016 -12.305 1 98.62 116 GLY A N 1
ATOM 920 C CA . GLY A 1 116 ? -12.953 -4.059 -11.656 1 98.62 116 GLY A CA 1
ATOM 921 C C . GLY A 1 116 ? -12.242 -2.783 -11.234 1 98.62 116 GLY A C 1
ATOM 922 O O . GLY A 1 116 ? -12.867 -1.866 -10.703 1 98.62 116 GLY A O 1
ATOM 923 N N . PHE A 1 117 ? -10.953 -2.711 -11.555 1 98.88 117 PHE A N 1
ATOM 924 C CA . PHE A 1 117 ? -10.203 -1.52 -11.18 1 98.88 117 PHE A CA 1
ATOM 925 C C . PHE A 1 117 ? -10.469 -0.382 -12.164 1 98.88 117 PHE A C 1
ATOM 927 O O . PHE A 1 117 ? -10.492 -0.596 -13.375 1 98.88 117 PHE A O 1
ATOM 934 N N . ARG A 1 118 ? -10.648 0.771 -11.625 1 98.38 118 ARG A N 1
ATOM 935 C CA . ARG A 1 118 ? -10.711 1.983 -12.43 1 98.38 118 ARG A CA 1
ATOM 936 C C . ARG A 1 118 ? -9.367 2.703 -12.445 1 98.38 118 ARG A C 1
ATOM 938 O O . ARG A 1 118 ? -8.672 2.756 -11.422 1 98.38 118 ARG A O 1
ATOM 945 N N . PRO A 1 119 ? -9.094 3.291 -13.539 1 97.69 119 PRO A N 1
ATOM 946 C CA . PRO A 1 119 ? -7.797 3.969 -13.609 1 97.69 119 PRO A CA 1
ATOM 947 C C . PRO A 1 119 ? -7.668 5.098 -12.586 1 97.69 119 PRO A C 1
ATOM 949 O O . PRO A 1 119 ? -8.641 5.816 -12.336 1 97.69 119 PRO A O 1
ATOM 952 N N . THR A 1 120 ? -6.535 5.211 -11.992 1 98.06 120 THR A N 1
ATOM 953 C CA . THR A 1 120 ? -6.168 6.328 -11.125 1 98.06 120 THR A CA 1
ATOM 954 C C . THR A 1 120 ? -4.762 6.824 -11.453 1 98.06 120 THR A C 1
ATOM 956 O O . THR A 1 120 ? -3.98 6.113 -12.086 1 98.06 120 THR A O 1
ATOM 959 N N . LYS A 1 121 ? -4.488 8.078 -11.117 1 98 121 LYS A N 1
ATOM 960 C CA . LYS A 1 121 ? -3.123 8.578 -11.234 1 98 121 LYS A CA 1
ATOM 961 C C . LYS A 1 121 ? -2.246 8.062 -10.094 1 98 121 LYS A C 1
ATOM 963 O O . LYS A 1 121 ? -2.695 7.977 -8.953 1 98 121 LYS A O 1
ATOM 968 N N . ALA A 1 122 ? -1.09 7.723 -10.484 1 98.62 122 ALA A N 1
ATOM 969 C CA . ALA A 1 122 ? -0.164 7.199 -9.484 1 98.62 122 ALA A CA 1
ATOM 970 C C . ALA A 1 122 ? 1.282 7.504 -9.859 1 98.62 122 ALA A C 1
ATOM 972 O O . ALA A 1 122 ? 1.572 7.844 -11.008 1 98.62 122 ALA A O 1
ATOM 973 N N . GLY A 1 123 ? 2.105 7.543 -8.867 1 98.69 123 GLY A N 1
ATOM 974 C CA . GLY A 1 123 ? 3.541 7.707 -9.039 1 98.69 123 GLY A CA 1
ATOM 975 C C . GLY A 1 123 ? 4.352 6.617 -8.367 1 98.69 123 GLY A C 1
ATOM 976 O O . GLY A 1 123 ? 3.857 5.938 -7.461 1 98.69 123 GLY A O 1
ATOM 977 N N . LEU A 1 124 ? 5.527 6.449 -8.805 1 98.81 124 LEU A N 1
ATOM 978 C CA . LEU A 1 124 ? 6.445 5.426 -8.312 1 98.81 124 LEU A CA 1
ATOM 979 C C . LEU A 1 124 ? 7.875 5.949 -8.273 1 98.81 124 LEU A C 1
ATOM 981 O O . LEU A 1 124 ? 8.32 6.617 -9.211 1 98.81 124 LEU A O 1
ATOM 985 N N . ILE A 1 125 ? 8.523 5.727 -7.184 1 98.88 125 ILE A N 1
ATOM 986 C CA . ILE A 1 125 ? 9.969 5.938 -7.086 1 98.88 125 ILE A CA 1
ATOM 987 C C . ILE A 1 125 ? 10.672 4.598 -6.871 1 98.88 125 ILE A C 1
ATOM 989 O O . ILE A 1 125 ? 10.32 3.844 -5.961 1 98.88 125 ILE A O 1
ATOM 993 N N . LYS A 1 126 ? 11.57 4.219 -7.707 1 98.5 126 LYS A N 1
ATOM 994 C CA . LYS A 1 126 ? 12.492 3.119 -7.438 1 98.5 126 LYS A CA 1
ATOM 995 C C . LYS A 1 126 ? 13.602 3.551 -6.484 1 98.5 126 LYS A C 1
ATOM 997 O O . LYS A 1 126 ? 14.438 4.383 -6.836 1 98.5 126 LYS A O 1
ATOM 1002 N N . LEU A 1 127 ? 13.664 3.016 -5.309 1 98.38 127 LEU A N 1
ATOM 1003 C CA . LEU A 1 127 ? 14.539 3.486 -4.246 1 98.38 127 LEU A CA 1
ATOM 1004 C C . LEU A 1 127 ? 15.883 2.762 -4.293 1 98.38 127 LEU A C 1
ATOM 1006 O O . LEU A 1 127 ? 16.875 3.232 -3.717 1 98.38 127 LEU A O 1
ATOM 1010 N N . LYS A 1 128 ? 15.883 1.546 -4.703 1 90.56 128 LYS A N 1
ATOM 1011 C CA . LYS A 1 128 ? 17.109 0.789 -4.914 1 90.56 128 LYS A CA 1
ATOM 1012 C C . LYS A 1 128 ? 17.141 0.159 -6.305 1 90.56 128 LYS A C 1
ATOM 1014 O O . LYS A 1 128 ? 16.094 -0.151 -6.871 1 90.56 128 LYS A O 1
ATOM 1019 N N . MET B 1 1 ? 8.016 28.484 13.172 1 90.94 1 MET B N 1
ATOM 1020 C CA . MET B 1 1 ? 8.898 27.641 12.383 1 90.94 1 MET B CA 1
ATOM 1021 C C . MET B 1 1 ? 8.391 26.203 12.367 1 90.94 1 MET B C 1
ATOM 1023 O O . MET B 1 1 ? 7.91 25.688 13.383 1 90.94 1 MET B O 1
ATOM 1027 N N . VAL B 1 2 ? 8.32 25.578 11.32 1 97.38 2 VAL B N 1
ATOM 1028 C CA . VAL B 1 2 ? 7.785 24.234 11.227 1 97.38 2 VAL B CA 1
ATOM 1029 C C . VAL B 1 2 ? 8.922 23.219 11.328 1 97.38 2 VAL B C 1
ATOM 1031 O O . VAL B 1 2 ? 9.961 23.375 10.68 1 97.38 2 VAL B O 1
ATOM 1034 N N . THR B 1 3 ? 8.773 22.234 12.195 1 98.19 3 THR B N 1
ATOM 1035 C CA . THR B 1 3 ? 9.734 21.156 12.359 1 98.19 3 THR B CA 1
ATOM 1036 C C . THR B 1 3 ? 9.117 19.828 11.945 1 98.19 3 THR B C 1
ATOM 1038 O O . THR B 1 3 ? 7.969 19.531 12.273 1 98.19 3 THR B O 1
ATOM 1041 N N . LEU B 1 4 ? 9.938 19.047 11.305 1 98.69 4 LEU B N 1
ATOM 1042 C CA . LEU B 1 4 ? 9.492 17.703 10.938 1 98.69 4 LEU B CA 1
ATOM 1043 C C . LEU B 1 4 ? 10.07 16.656 11.883 1 98.69 4 LEU B C 1
ATOM 1045 O O . LEU B 1 4 ? 11.234 16.766 12.289 1 98.69 4 LEU B O 1
ATOM 1049 N N . ARG B 1 5 ? 9.273 15.703 12.25 1 98.69 5 ARG B N 1
ATOM 1050 C CA . ARG B 1 5 ? 9.719 14.594 13.086 1 98.69 5 ARG B CA 1
ATOM 1051 C C . ARG B 1 5 ? 9.398 13.258 12.43 1 98.69 5 ARG B C 1
ATOM 1053 O O . ARG B 1 5 ? 8.32 13.086 11.852 1 98.69 5 ARG B O 1
ATOM 1060 N N . ILE B 1 6 ? 10.32 12.344 12.586 1 98.81 6 ILE B N 1
ATOM 1061 C CA . ILE B 1 6 ? 10.133 10.977 12.109 1 98.81 6 ILE B CA 1
ATOM 1062 C C . ILE B 1 6 ? 9.641 10.094 13.25 1 98.81 6 ILE B C 1
ATOM 1064 O O . ILE B 1 6 ? 10.281 10.023 14.305 1 98.81 6 ILE B O 1
ATOM 1068 N N . ASP B 1 7 ? 8.555 9.523 13.125 1 98.62 7 ASP B N 1
ATOM 1069 C CA . ASP B 1 7 ? 7.938 8.578 14.055 1 98.62 7 ASP B CA 1
ATOM 1070 C C . ASP B 1 7 ? 7.742 9.203 15.43 1 98.62 7 ASP B C 1
ATOM 1072 O O . ASP B 1 7 ? 8.156 8.633 16.438 1 98.62 7 ASP B O 1
ATOM 1076 N N . PRO B 1 8 ? 6.98 10.289 15.5 1 97.56 8 PRO B N 1
ATOM 1077 C CA . PRO B 1 8 ? 6.793 10.891 16.828 1 97.56 8 PRO B CA 1
ATOM 1078 C C . PRO B 1 8 ? 5.656 10.242 17.609 1 97.56 8 PRO B C 1
ATOM 1080 O O . PRO B 1 8 ? 5.484 10.523 18.797 1 97.56 8 PRO B O 1
ATOM 1083 N N . PHE B 1 9 ? 4.789 9.367 16.938 1 97.19 9 PHE B N 1
ATOM 1084 C CA . PHE B 1 9 ? 3.65 8.688 17.547 1 97.19 9 PHE B CA 1
ATOM 1085 C C . PHE B 1 9 ? 2.77 9.68 18.297 1 97.19 9 PHE B C 1
ATOM 1087 O O . PHE B 1 9 ? 2.547 9.531 19.5 1 97.19 9 PHE B O 1
ATOM 1094 N N . PRO B 1 10 ? 2.244 10.633 17.531 1 96.75 10 PRO B N 1
ATOM 1095 C CA . PRO B 1 10 ? 1.379 11.617 18.188 1 96.75 10 PRO B CA 1
ATOM 1096 C C . PRO B 1 10 ? 0.218 10.977 18.938 1 96.75 10 PRO B C 1
ATOM 1098 O O . PRO B 1 10 ? -0.165 9.844 18.641 1 96.75 10 PRO B O 1
ATOM 1101 N N . ARG B 1 11 ? -0.364 11.789 19.875 1 96.06 11 ARG B N 1
ATOM 1102 C CA . ARG B 1 11 ? -1.552 11.336 20.594 1 96.06 11 ARG B CA 1
ATOM 1103 C C . ARG B 1 11 ? -2.748 11.227 19.656 1 96.06 11 ARG B C 1
ATOM 1105 O O . ARG B 1 11 ? -2.834 11.961 18.672 1 96.06 11 ARG B O 1
ATOM 1112 N N . GLN B 1 12 ? -3.639 10.383 20.047 1 96.88 12 GLN B N 1
ATOM 1113 C CA . GLN B 1 12 ? -4.848 10.164 19.25 1 96.88 12 GLN B CA 1
ATOM 1114 C C . GLN B 1 12 ? -5.621 11.469 19.062 1 96.88 12 GLN B C 1
ATOM 1116 O O . GLN B 1 12 ? -6.109 11.75 17.969 1 96.88 12 GLN B O 1
ATOM 1121 N N . ASP B 1 13 ? -5.758 12.195 20.094 1 96.19 13 ASP B N 1
ATOM 1122 C CA . ASP B 1 13 ? -6.527 13.438 20 1 96.19 13 ASP B CA 1
ATOM 1123 C C . ASP B 1 13 ? -5.871 14.43 19.047 1 96.19 13 ASP B C 1
ATOM 1125 O O . ASP B 1 13 ? -6.559 15.156 18.344 1 96.19 13 ASP B O 1
ATOM 1129 N N . GLU B 1 14 ? -4.57 14.5 19.016 1 97 14 GLU B N 1
ATOM 1130 C CA . GLU B 1 14 ? -3.842 15.367 18.094 1 97 14 GLU B CA 1
ATOM 1131 C C . GLU B 1 14 ? -4.102 14.961 16.641 1 97 14 GLU B C 1
ATOM 1133 O O . GLU B 1 14 ? -4.332 15.82 15.789 1 97 14 GLU B O 1
ATOM 1138 N N . LEU B 1 15 ? -4.043 13.711 16.422 1 98 15 LEU B N 1
ATOM 1139 C CA . LEU B 1 15 ? -4.27 13.195 15.078 1 98 15 LEU B CA 1
ATOM 1140 C C . LEU B 1 15 ? -5.711 13.438 14.641 1 98 15 LEU B C 1
ATOM 1142 O O . LEU B 1 15 ? -5.965 13.781 13.484 1 98 15 LEU B O 1
ATOM 1146 N N . ASN B 1 16 ? -6.645 13.273 15.57 1 97.38 16 ASN B N 1
ATOM 1147 C CA . ASN B 1 16 ? -8.047 13.508 15.258 1 97.38 16 ASN B CA 1
ATOM 1148 C C . ASN B 1 16 ? -8.305 14.969 14.891 1 97.38 16 ASN B C 1
ATOM 1150 O O . ASN B 1 16 ? -9.047 15.258 13.953 1 97.38 16 ASN B O 1
ATOM 1154 N N . VAL B 1 17 ? -7.723 15.844 15.609 1 97.12 17 VAL B N 1
ATOM 1155 C CA . VAL B 1 17 ? -7.855 17.266 15.32 1 97.12 17 VAL B CA 1
ATOM 1156 C C . VAL B 1 17 ? -7.258 17.578 13.945 1 97.12 17 VAL B C 1
ATOM 1158 O O . VAL B 1 17 ? -7.875 18.266 13.133 1 97.12 17 VAL B O 1
ATOM 1161 N N . LEU B 1 18 ? -6.051 17.094 13.695 1 98.19 18 LEU B N 1
ATOM 1162 C CA . LEU B 1 18 ? -5.402 17.297 12.406 1 98.19 18 LEU B CA 1
ATOM 1163 C C . LEU B 1 18 ? -6.293 16.797 11.266 1 98.19 18 LEU B C 1
ATOM 1165 O O . LEU B 1 18 ? -6.465 17.5 10.266 1 98.19 18 LEU B O 1
ATOM 1169 N N . TRP B 1 19 ? -6.793 15.562 11.422 1 97.75 19 TRP B N 1
ATOM 1170 C CA . TRP B 1 19 ? -7.609 14.945 10.383 1 97.75 19 TRP B CA 1
ATOM 1171 C C . TRP B 1 19 ? -8.844 15.797 10.078 1 97.75 19 TRP B C 1
ATOM 1173 O O . TRP B 1 19 ? -9.164 16.031 8.914 1 97.75 19 TRP B O 1
ATOM 1183 N N . LEU B 1 20 ? -9.516 16.219 11.07 1 97.12 20 LEU B N 1
ATOM 1184 C CA . LEU B 1 20 ? -10.695 17.062 10.906 1 97.12 20 LEU B CA 1
ATOM 1185 C C . LEU B 1 20 ? -10.352 18.359 10.195 1 97.12 20 LEU B C 1
ATOM 1187 O O . LEU B 1 20 ? -11.055 18.766 9.266 1 97.12 20 LEU B O 1
ATOM 1191 N N . GLU B 1 21 ? -9.32 19 10.586 1 97.94 21 GLU B N 1
ATOM 1192 C CA . GLU B 1 21 ? -8.938 20.281 10 1 97.94 21 GLU B CA 1
ATOM 1193 C C . GLU B 1 21 ? -8.469 20.109 8.555 1 97.94 21 GLU B C 1
ATOM 1195 O O . GLU B 1 21 ? -8.789 20.938 7.699 1 97.94 21 GLU B O 1
ATOM 1200 N N . ALA B 1 22 ? -7.676 19.125 8.305 1 98.06 22 ALA B N 1
ATOM 1201 C CA . ALA B 1 22 ? -7.035 18.953 7.004 1 98.06 22 ALA B CA 1
ATOM 1202 C C . ALA B 1 22 ? -8.023 18.406 5.973 1 98.06 22 ALA B C 1
ATOM 1204 O O . ALA B 1 22 ? -7.973 18.781 4.801 1 98.06 22 ALA B O 1
ATOM 1205 N N . TRP B 1 23 ? -8.922 17.5 6.434 1 96.5 23 TRP B N 1
ATOM 1206 C CA . TRP B 1 23 ? -9.742 16.766 5.477 1 96.5 23 TRP B CA 1
ATOM 1207 C C . TRP B 1 23 ? -11.211 17.156 5.598 1 96.5 23 TRP B C 1
ATOM 1209 O O . TRP B 1 23 ? -12.023 16.844 4.723 1 96.5 23 TRP B O 1
ATOM 1219 N N . GLY B 1 24 ? -11.562 17.812 6.66 1 96.31 24 GLY B N 1
ATOM 1220 C CA . GLY B 1 24 ? -12.938 18.25 6.84 1 96.31 24 GLY B CA 1
ATOM 1221 C C . GLY B 1 24 ? -13.859 17.156 7.344 1 96.31 24 GLY B C 1
ATOM 1222 O O . GLY B 1 24 ? -15.086 17.312 7.312 1 96.31 24 GLY B O 1
ATOM 1223 N N . SER B 1 25 ? -13.328 16 7.695 1 94.5 25 SER B N 1
ATOM 1224 C CA . SER B 1 25 ? -14.086 14.867 8.211 1 94.5 25 SER B CA 1
ATOM 1225 C C . SER B 1 25 ? -13.305 14.133 9.297 1 94.5 25 SER B C 1
ATOM 1227 O O . SER B 1 25 ? -12.086 14.281 9.406 1 94.5 25 SER B O 1
ATOM 1229 N N . GLU B 1 26 ? -14.055 13.352 10.062 1 93.75 26 GLU B N 1
ATOM 1230 C CA . GLU B 1 26 ? -13.406 12.57 11.109 1 93.75 26 GLU B CA 1
ATOM 1231 C C . GLU B 1 26 ? -12.516 11.492 10.516 1 93.75 26 GLU B C 1
ATOM 1233 O O . GLU B 1 26 ? -12.852 10.883 9.5 1 93.75 26 GLU B O 1
ATOM 1238 N N . GLY B 1 27 ? -11.359 11.375 11.227 1 91 27 GLY B N 1
ATOM 1239 C CA . GLY B 1 27 ? -10.484 10.273 10.875 1 91 27 GLY B CA 1
ATOM 1240 C C . GLY B 1 27 ? -10.844 8.977 11.57 1 91 27 GLY B C 1
ATOM 1241 O O . GLY B 1 27 ? -11.953 8.828 12.086 1 91 27 GLY B O 1
ATOM 1242 N N . PRO B 1 28 ? -9.922 8.062 11.484 1 91.31 28 PRO B N 1
ATOM 1243 C CA . PRO B 1 28 ? -10.133 6.848 12.273 1 91.31 28 PRO B CA 1
ATOM 1244 C C . PRO B 1 28 ? -10.328 7.129 13.758 1 91.31 28 PRO B C 1
ATOM 1246 O O . PRO B 1 28 ? -9.742 8.07 14.297 1 91.31 28 PRO B O 1
ATOM 1249 N N . LYS B 1 29 ? -11.133 6.332 14.328 1 88.12 29 LYS B N 1
ATOM 1250 C CA . LYS B 1 29 ? -11.344 6.492 15.758 1 88.12 29 LYS B CA 1
ATOM 1251 C C . LYS B 1 29 ? -10.086 6.141 16.547 1 88.12 29 LYS B C 1
ATOM 1253 O O . LYS B 1 29 ? -9.828 6.711 17.609 1 88.12 29 LYS B O 1
ATOM 1258 N N . ASP B 1 30 ? -9.359 5.297 16.078 1 93.75 30 ASP B N 1
ATOM 1259 C CA . ASP B 1 30 ? -8.117 4.809 16.672 1 93.75 30 ASP B CA 1
ATOM 1260 C C . ASP B 1 30 ? -7.031 4.625 15.602 1 93.75 30 ASP B C 1
ATOM 1262 O O . ASP B 1 30 ? -7.16 3.779 14.719 1 93.75 30 ASP B O 1
ATOM 1266 N N . PHE B 1 31 ? -5.867 5.43 15.773 1 97.19 31 PHE B N 1
ATOM 1267 C CA . PHE B 1 31 ? -4.789 5.414 14.789 1 97.19 31 PHE B CA 1
ATOM 1268 C C . PHE B 1 31 ? -3.758 4.348 15.133 1 97.19 31 PHE B C 1
ATOM 1270 O O . PHE B 1 31 ? -2.811 4.129 14.375 1 97.19 31 PHE B O 1
ATOM 1277 N N . SER B 1 32 ? -3.924 3.688 16.219 1 96.5 32 SER B N 1
ATOM 1278 C CA . SER B 1 32 ? -2.9 2.764 16.703 1 96.5 32 SER B CA 1
ATOM 1279 C C . SER B 1 32 ? -2.629 1.661 15.688 1 96.5 32 SER B C 1
ATOM 1281 O O . SER B 1 32 ? -1.479 1.27 15.477 1 96.5 32 SER B O 1
ATOM 1283 N N . GLY B 1 33 ? -3.674 1.134 15.086 1 95.56 33 GLY B N 1
ATOM 1284 C CA . GLY B 1 33 ? -3.52 0.1 14.078 1 95.56 33 GLY B CA 1
ATOM 1285 C C . GLY B 1 33 ? -2.711 0.556 12.875 1 95.56 33 GLY B C 1
ATOM 1286 O O . GLY B 1 33 ? -1.904 -0.206 12.336 1 95.56 33 GLY B O 1
ATOM 1287 N N . ILE B 1 34 ? -2.943 1.785 12.5 1 97.81 34 ILE B N 1
ATOM 1288 C CA . ILE B 1 34 ? -2.229 2.369 11.375 1 97.81 34 ILE B CA 1
ATOM 1289 C C . ILE B 1 34 ? -0.768 2.602 11.75 1 97.81 34 ILE B C 1
ATOM 1291 O O . ILE B 1 34 ? 0.14 2.131 11.055 1 97.81 34 ILE B O 1
ATOM 1295 N N . LEU B 1 35 ? -0.539 3.277 12.883 1 97.75 35 LEU B N 1
ATOM 1296 C CA . LEU B 1 35 ? 0.805 3.678 13.281 1 97.75 35 LEU B CA 1
ATOM 1297 C C . LEU B 1 35 ? 1.67 2.457 13.578 1 97.75 35 LEU B C 1
ATOM 1299 O O . LEU B 1 35 ? 2.875 2.467 13.32 1 97.75 35 LEU B O 1
ATOM 1303 N N . SER B 1 36 ? 1.068 1.414 14.078 1 95.62 36 SER B N 1
ATOM 1304 C CA . SER B 1 36 ? 1.818 0.213 14.43 1 95.62 36 SER B CA 1
ATOM 1305 C C . SER B 1 36 ? 2.234 -0.565 13.188 1 95.62 36 SER B C 1
ATOM 1307 O O . SER B 1 36 ? 3.113 -1.427 13.25 1 95.62 36 SER B O 1
ATOM 1309 N N . ARG B 1 37 ? 1.68 -0.297 12.125 1 96.88 37 ARG B N 1
ATOM 1310 C CA . ARG B 1 37 ? 1.945 -1.065 10.914 1 96.88 37 ARG B CA 1
ATOM 1311 C C . ARG B 1 37 ? 2.723 -0.236 9.898 1 96.88 37 ARG B C 1
ATOM 1313 O O . ARG B 1 37 ? 3.125 -0.745 8.844 1 96.88 37 ARG B O 1
ATOM 1320 N N . SER B 1 38 ? 2.906 1.005 10.211 1 98.38 38 SER B N 1
ATOM 1321 C CA . SER B 1 38 ? 3.639 1.896 9.32 1 98.38 38 SER B CA 1
ATOM 1322 C C . SER B 1 38 ? 5.121 1.549 9.289 1 98.38 38 SER B C 1
ATOM 1324 O O . SER B 1 38 ? 5.711 1.214 10.312 1 98.38 38 SER B O 1
ATOM 1326 N N . LEU B 1 39 ? 5.715 1.592 8.125 1 98.69 39 LEU B N 1
ATOM 1327 C CA . LEU B 1 39 ? 7.172 1.592 8.039 1 98.69 39 LEU B CA 1
ATOM 1328 C C . LEU B 1 39 ? 7.758 2.82 8.727 1 98.69 39 LEU B C 1
ATOM 1330 O O . LEU B 1 39 ? 8.797 2.73 9.391 1 98.69 39 LEU B O 1
ATOM 1334 N N . ALA B 1 40 ? 7.113 3.896 8.484 1 98.75 40 ALA B N 1
ATOM 1335 C CA . ALA B 1 40 ? 7.43 5.191 9.078 1 98.75 40 ALA B CA 1
ATOM 1336 C C . ALA B 1 40 ? 6.246 6.148 8.977 1 98.75 40 ALA B C 1
ATOM 1338 O O . ALA B 1 40 ? 5.262 5.855 8.289 1 98.75 40 ALA B O 1
ATOM 1339 N N . HIS B 1 41 ? 6.289 7.113 9.742 1 98.81 41 HIS B N 1
ATOM 1340 C CA . HIS B 1 41 ? 5.418 8.266 9.562 1 98.81 41 HIS B CA 1
ATOM 1341 C C . HIS B 1 41 ? 6.145 9.562 9.898 1 98.81 41 HIS B C 1
ATOM 1343 O O . HIS B 1 41 ? 7.062 9.57 10.719 1 98.81 41 HIS B O 1
ATOM 1349 N N . ILE B 1 42 ? 5.812 10.594 9.164 1 98.88 42 ILE B N 1
ATOM 1350 C CA . ILE B 1 42 ? 6.398 11.914 9.352 1 98.88 42 ILE B CA 1
ATOM 1351 C C . ILE B 1 42 ? 5.328 12.891 9.836 1 98.88 42 ILE B C 1
ATOM 1353 O O . ILE B 1 42 ? 4.203 12.898 9.32 1 98.88 42 ILE B O 1
ATOM 1357 N N . ALA B 1 43 ? 5.699 13.641 10.797 1 98.81 43 ALA B N 1
ATOM 1358 C CA . ALA B 1 43 ? 4.797 14.672 11.305 1 98.81 43 ALA B CA 1
ATOM 1359 C C . ALA B 1 43 ? 5.457 16.047 11.242 1 98.81 43 ALA B C 1
ATOM 1361 O O . ALA B 1 43 ? 6.672 16.172 11.422 1 98.81 43 ALA B O 1
ATOM 1362 N N . ALA B 1 44 ? 4.68 17 10.945 1 98.88 44 ALA B N 1
ATOM 1363 C CA . ALA B 1 44 ? 5.105 18.391 10.992 1 98.88 44 ALA B CA 1
ATOM 1364 C C . ALA B 1 44 ? 4.484 19.125 12.188 1 98.88 44 ALA B C 1
ATOM 1366 O O . ALA B 1 44 ? 3.281 19 12.43 1 98.88 44 ALA B O 1
ATOM 1367 N N . TYR B 1 45 ? 5.266 19.859 12.922 1 98.75 45 TYR B N 1
ATOM 1368 C CA . TYR B 1 45 ? 4.812 20.609 14.086 1 98.75 45 TYR B CA 1
ATOM 1369 C C . TYR B 1 45 ? 5.105 22.094 13.93 1 98.75 45 TYR B C 1
ATOM 1371 O O . TYR B 1 45 ? 6.203 22.484 13.523 1 98.75 45 TYR B O 1
ATOM 1379 N N . GLU B 1 46 ? 4.074 22.938 14.117 1 97.94 46 GLU B N 1
ATOM 1380 C CA . GLU B 1 46 ? 4.262 24.359 14.383 1 97.94 46 GLU B CA 1
ATOM 1381 C C . GLU B 1 46 ? 4.191 24.656 15.875 1 97.94 46 GLU B C 1
ATOM 1383 O O . GLU B 1 46 ? 3.121 24.578 16.484 1 97.94 46 GLU B O 1
ATOM 1388 N N . ASP B 1 47 ? 5.176 25.125 16.516 1 91.56 47 ASP B N 1
ATOM 1389 C CA . ASP B 1 47 ? 5.191 25.391 17.953 1 91.56 47 ASP B CA 1
ATOM 1390 C C . ASP B 1 47 ? 4.516 24.25 18.719 1 91.56 47 ASP B C 1
ATOM 1392 O O . ASP B 1 47 ? 3.609 24.5 19.531 1 91.56 47 ASP B O 1
ATOM 1396 N N . ASP B 1 48 ? 4.637 23.031 18.594 1 92.88 48 ASP B N 1
ATOM 1397 C CA . ASP B 1 48 ? 4.215 21.812 19.297 1 92.88 48 ASP B CA 1
ATOM 1398 C C . ASP B 1 48 ? 2.846 21.344 18.797 1 92.88 48 ASP B C 1
ATOM 1400 O O . ASP B 1 48 ? 2.305 20.359 19.312 1 92.88 48 ASP B O 1
ATOM 1404 N N . ARG B 1 49 ? 2.291 22.156 17.922 1 96.94 49 ARG B N 1
ATOM 1405 C CA . ARG B 1 49 ? 1.017 21.75 17.344 1 96.94 49 ARG B CA 1
ATOM 1406 C C . ARG B 1 49 ? 1.231 20.922 16.078 1 96.94 49 ARG B C 1
ATOM 1408 O O . ARG B 1 49 ? 1.991 21.312 15.188 1 96.94 49 ARG B O 1
ATOM 1415 N N . LEU B 1 50 ? 0.571 19.797 16.062 1 98.56 50 LEU B N 1
ATOM 1416 C CA . LEU B 1 50 ? 0.614 18.938 14.883 1 98.56 50 LEU B CA 1
ATOM 1417 C C . LEU B 1 50 ? -0.107 19.609 13.711 1 98.56 50 LEU B C 1
ATOM 1419 O O . LEU B 1 50 ? -1.306 19.891 13.797 1 98.56 50 LEU B O 1
ATOM 1423 N N . VAL B 1 51 ? 0.638 19.875 12.531 1 98.81 51 VAL B N 1
ATOM 1424 C CA . VAL B 1 51 ? 0.025 20.641 11.453 1 98.81 51 VAL B CA 1
ATOM 1425 C C . VAL B 1 51 ? 0.126 19.875 10.141 1 98.81 51 VAL B C 1
ATOM 1427 O O . VAL B 1 51 ? -0.418 20.281 9.117 1 98.81 51 VAL B O 1
ATOM 1430 N N . GLY B 1 52 ? 0.815 18.766 10.102 1 98.88 52 GLY B N 1
ATOM 1431 C CA . GLY B 1 52 ? 0.948 17.922 8.922 1 98.88 52 GLY B CA 1
ATOM 1432 C C . GLY B 1 52 ? 1.324 16.5 9.25 1 98.88 52 GLY B C 1
ATOM 1433 O O . GLY B 1 52 ? 1.853 16.219 10.328 1 98.88 52 GLY B O 1
ATOM 1434 N N . PHE B 1 53 ? 1.03 15.664 8.312 1 98.81 53 PHE B N 1
ATOM 1435 C CA . PHE B 1 53 ? 1.247 14.242 8.547 1 98.81 53 PHE B CA 1
ATOM 1436 C C . PHE B 1 53 ? 1.357 13.484 7.227 1 98.81 53 PHE B C 1
ATOM 1438 O O . PHE B 1 53 ? 0.681 13.82 6.254 1 98.81 53 PHE B O 1
ATOM 1445 N N . VAL B 1 54 ? 2.178 12.516 7.18 1 98.81 54 VAL B N 1
ATOM 1446 C CA . VAL B 1 54 ? 2.301 11.539 6.098 1 98.81 54 VAL B CA 1
ATOM 1447 C C . VAL B 1 54 ? 2.543 10.148 6.68 1 98.81 54 VAL B C 1
ATOM 1449 O O . VAL B 1 54 ? 3.385 9.984 7.566 1 98.81 54 VAL B O 1
ATOM 1452 N N . ASN B 1 55 ? 1.75 9.227 6.297 1 98.81 55 ASN B N 1
ATOM 1453 C CA . ASN B 1 55 ? 1.979 7.828 6.637 1 98.81 55 ASN B CA 1
ATOM 1454 C C . ASN B 1 55 ? 2.732 7.094 5.531 1 98.81 55 ASN B C 1
ATOM 1456 O O . ASN B 1 55 ? 2.453 7.293 4.348 1 98.81 55 ASN B O 1
ATOM 1460 N N . VAL B 1 56 ? 3.713 6.281 5.879 1 98.94 56 VAL B N 1
ATOM 1461 C CA . VAL B 1 56 ? 4.371 5.34 4.98 1 98.94 56 VAL B CA 1
ATOM 1462 C C . VAL B 1 56 ? 3.994 3.912 5.363 1 98.94 56 VAL B C 1
ATOM 1464 O O . VAL B 1 56 ? 4.605 3.32 6.254 1 98.94 56 VAL B O 1
ATOM 1467 N N . ALA B 1 57 ? 3.004 3.379 4.699 1 98.81 57 ALA B N 1
ATOM 1468 C CA . ALA B 1 57 ? 2.666 1.97 4.883 1 98.81 57 ALA B CA 1
ATOM 1469 C C . ALA B 1 57 ? 3.652 1.068 4.145 1 98.81 57 ALA B C 1
ATOM 1471 O O . ALA B 1 57 ? 4.445 1.542 3.328 1 98.81 57 ALA B O 1
ATOM 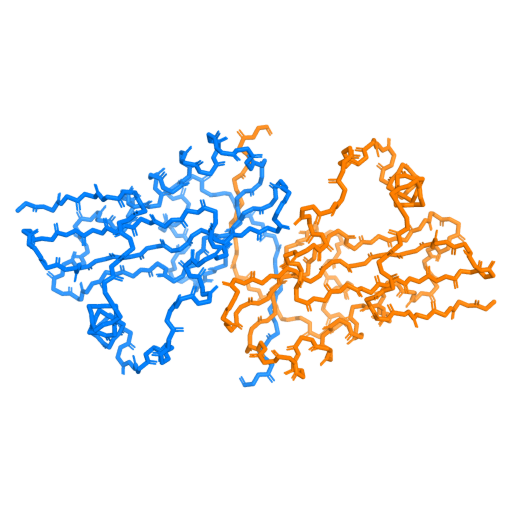1472 N N . TRP B 1 58 ? 3.627 -0.25 4.477 1 98.69 58 TRP B N 1
ATOM 1473 C CA . TRP B 1 58 ? 4.492 -1.182 3.76 1 98.69 58 TRP B CA 1
ATOM 1474 C C . TRP B 1 58 ? 3.988 -2.613 3.906 1 98.69 58 TRP B C 1
ATOM 1476 O O . TRP B 1 58 ? 3.152 -2.9 4.766 1 98.69 58 TRP B O 1
ATOM 1486 N N . ASP B 1 59 ? 4.449 -3.451 3.082 1 98.31 59 ASP B N 1
ATOM 1487 C CA . ASP B 1 59 ? 3.982 -4.832 3.057 1 98.31 59 ASP B CA 1
ATOM 1488 C C . ASP B 1 59 ? 4.824 -5.715 3.977 1 98.31 59 ASP B C 1
ATOM 1490 O O . ASP B 1 59 ? 4.578 -6.918 4.09 1 98.31 59 ASP B O 1
ATOM 1494 N N . GLY B 1 60 ? 5.793 -5.18 4.684 1 97.31 60 GLY B N 1
ATOM 1495 C CA . GLY B 1 60 ? 6.734 -5.984 5.445 1 97.31 60 GLY B CA 1
ATOM 1496 C C . GLY B 1 60 ? 7.926 -6.445 4.629 1 97.31 60 GLY B C 1
ATOM 1497 O O . GLY B 1 60 ? 8.82 -7.117 5.148 1 97.31 60 GLY B O 1
ATOM 1498 N N . GLY B 1 61 ? 7.938 -6.145 3.355 1 96.69 61 GLY B N 1
ATOM 1499 C CA . GLY B 1 61 ? 9 -6.441 2.408 1 96.69 61 GLY B CA 1
ATOM 1500 C C . GLY B 1 61 ? 9.57 -5.203 1.741 1 96.69 61 GLY B C 1
ATOM 1501 O O . GLY B 1 61 ? 9.969 -4.254 2.42 1 96.69 61 GLY B O 1
ATOM 1502 N N . VAL B 1 62 ? 9.5 -5.137 0.365 1 96.94 62 VAL B N 1
ATOM 1503 C CA . VAL B 1 62 ? 10.266 -4.133 -0.36 1 96.94 62 VAL B CA 1
ATOM 1504 C C . VAL B 1 62 ? 9.336 -3.039 -0.873 1 96.94 62 VAL B C 1
ATOM 1506 O O . VAL B 1 62 ? 9.781 -2.064 -1.483 1 96.94 62 VAL B O 1
ATOM 1509 N N . HIS B 1 63 ? 8 -3.182 -0.666 1 98.31 63 HIS B N 1
ATOM 1510 C CA . HIS B 1 63 ? 7.047 -2.191 -1.152 1 98.31 63 HIS B CA 1
ATOM 1511 C C . HIS B 1 63 ? 6.59 -1.268 -0.029 1 98.31 63 HIS B C 1
ATOM 1513 O O . HIS B 1 63 ? 6.105 -1.732 1.006 1 98.31 63 HIS B O 1
ATOM 1519 N N . ALA B 1 64 ? 6.668 -0.004 -0.209 1 98.88 64 ALA B N 1
ATOM 1520 C CA . ALA B 1 64 ? 6.121 1.018 0.68 1 98.88 64 ALA B CA 1
ATOM 1521 C C . ALA B 1 64 ? 5.145 1.923 -0.062 1 98.88 64 ALA B C 1
ATOM 1523 O O . ALA B 1 64 ? 5.16 1.988 -1.294 1 98.88 64 ALA B O 1
ATOM 1524 N N . PHE B 1 65 ? 4.254 2.654 0.668 1 98.94 65 PHE B N 1
ATOM 1525 C CA . PHE B 1 65 ? 3.168 3.445 0.099 1 98.94 65 PHE B CA 1
ATOM 1526 C C . PHE B 1 65 ? 2.988 4.75 0.867 1 98.94 65 PHE B C 1
ATOM 1528 O O . PHE B 1 65 ? 2.805 4.738 2.086 1 98.94 65 PHE B O 1
ATOM 1535 N N . ILE B 1 66 ? 3.064 5.867 0.145 1 98.94 66 ILE B N 1
ATOM 1536 C CA . ILE B 1 66 ? 2.727 7.156 0.736 1 98.94 66 ILE B CA 1
ATOM 1537 C C . ILE B 1 66 ? 1.211 7.285 0.87 1 98.94 66 ILE B C 1
ATOM 1539 O O . ILE B 1 66 ? 0.481 7.133 -0.112 1 98.94 66 ILE B O 1
ATOM 1543 N N . LEU B 1 67 ? 0.763 7.535 2.1 1 98.62 67 LEU B N 1
ATOM 1544 C CA . LEU B 1 67 ? -0.663 7.676 2.375 1 98.62 67 LEU B CA 1
ATOM 1545 C C . LEU B 1 67 ? -0.931 8.898 3.244 1 98.62 67 LEU B C 1
ATOM 1547 O O . LEU B 1 67 ? -0.064 9.32 4.012 1 98.62 67 LEU B O 1
ATOM 1551 N N . ASP B 1 68 ? -2.115 9.469 3.107 1 97.56 68 ASP B N 1
ATOM 1552 C CA . ASP B 1 68 ? -2.732 10.422 4.031 1 97.56 68 ASP B CA 1
ATOM 1553 C C . ASP B 1 68 ? -1.881 11.68 4.172 1 97.56 68 ASP B C 1
ATOM 1555 O O . ASP B 1 68 ? -1.749 12.227 5.27 1 97.56 68 ASP B O 1
ATOM 1559 N N . THR B 1 69 ? -1.213 12.008 3.09 1 98.56 69 THR B N 1
ATOM 1560 C CA . THR B 1 69 ? -0.468 13.266 3.111 1 98.56 69 THR B CA 1
ATOM 1561 C C . THR B 1 69 ? -1.407 14.445 3.324 1 98.56 69 THR B C 1
ATOM 1563 O O . THR B 1 69 ? -2.318 14.68 2.527 1 98.56 69 THR B O 1
ATOM 1566 N N . CYS B 1 70 ? -1.152 15.156 4.449 1 98.44 70 CYS B N 1
ATOM 1567 C CA .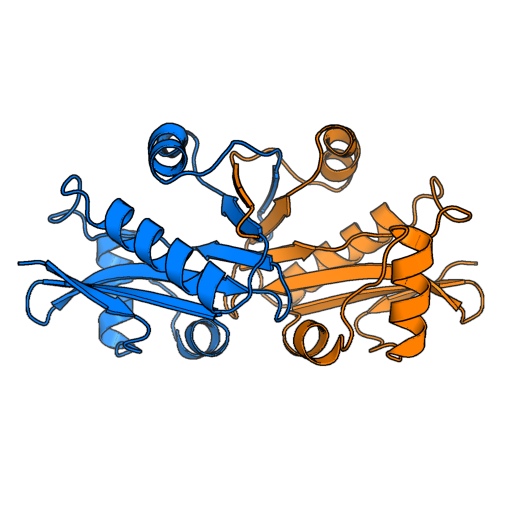 CYS B 1 70 ? -2.031 16.297 4.676 1 98.44 70 CYS B CA 1
ATOM 1568 C C . CYS B 1 70 ? -1.32 17.391 5.473 1 98.44 70 CYS B C 1
ATOM 1570 O O . CYS B 1 70 ? -0.369 17.109 6.203 1 98.44 70 CYS B O 1
ATOM 1572 N N . VAL B 1 71 ? -1.683 18.562 5.266 1 98.81 71 VAL B N 1
ATOM 1573 C CA . VAL B 1 71 ? -1.313 19.781 5.98 1 98.81 71 VAL B CA 1
ATOM 1574 C C . VAL B 1 71 ? -2.557 20.625 6.238 1 98.81 71 VAL B C 1
ATOM 1576 O O . VAL B 1 71 ? -3.426 20.734 5.375 1 98.81 71 VAL B O 1
ATOM 1579 N N . ILE B 1 72 ? -2.686 21.172 7.43 1 98.69 72 ILE B N 1
ATOM 1580 C CA . ILE B 1 72 ? -3.863 21.984 7.715 1 98.69 72 ILE B CA 1
ATOM 1581 C C . ILE B 1 72 ? -3.908 23.172 6.773 1 98.69 72 ILE B C 1
ATOM 1583 O O . ILE B 1 72 ? -2.865 23.688 6.348 1 98.69 72 ILE B O 1
ATOM 1587 N N . PRO B 1 73 ? -5.074 23.672 6.52 1 98.19 73 PRO B N 1
ATOM 1588 C CA . PRO B 1 73 ? -5.266 24.688 5.469 1 98.19 73 PRO B CA 1
ATOM 1589 C C . PRO B 1 73 ? -4.426 25.938 5.691 1 98.19 73 PRO B C 1
ATOM 1591 O O . PRO B 1 73 ? -3.775 26.422 4.762 1 98.19 73 PRO B O 1
ATOM 1594 N N . ARG B 1 74 ? -4.309 26.438 6.855 1 96.94 74 ARG B N 1
ATOM 1595 C CA . ARG B 1 74 ? -3.625 27.703 7.113 1 96.94 74 ARG B CA 1
ATOM 1596 C C . ARG B 1 74 ? -2.123 27.562 6.883 1 96.94 74 ARG B C 1
ATOM 1598 O O . ARG B 1 74 ? -1.406 28.578 6.828 1 96.94 74 ARG B O 1
ATOM 1605 N N . MET B 1 75 ? -1.667 26.312 6.738 1 97.88 75 MET B N 1
ATOM 1606 C CA . MET B 1 75 ? -0.233 26.078 6.602 1 97.88 75 MET B CA 1
ATOM 1607 C C . MET B 1 75 ? 0.105 25.562 5.211 1 97.88 75 MET B C 1
ATOM 1609 O O . MET B 1 75 ? 1.246 25.172 4.945 1 97.88 75 MET B O 1
ATOM 1613 N N . ARG B 1 76 ? -0.788 25.547 4.301 1 97.56 76 ARG B N 1
ATOM 1614 C CA . ARG B 1 76 ? -0.565 25.016 2.959 1 97.56 76 ARG B CA 1
ATOM 1615 C C . ARG B 1 76 ? 0.174 26.031 2.086 1 97.56 76 ARG B C 1
ATOM 1617 O O . ARG B 1 76 ? 0.34 27.188 2.473 1 97.56 76 ARG B O 1
ATOM 1624 N N . ARG B 1 77 ? 0.721 25.5 1.015 1 96.94 77 ARG B N 1
ATOM 1625 C CA . ARG B 1 77 ? 1.458 26.281 0.024 1 96.94 77 ARG B CA 1
ATOM 1626 C C . ARG B 1 77 ? 2.721 26.891 0.629 1 96.94 77 ARG B C 1
ATOM 1628 O O . ARG B 1 77 ? 3.088 28.016 0.309 1 96.94 77 ARG B O 1
ATOM 1635 N N . ARG B 1 78 ? 3.266 26.188 1.562 1 97.31 78 ARG B N 1
ATOM 1636 C CA . ARG B 1 78 ? 4.508 26.609 2.203 1 97.31 78 ARG B CA 1
ATOM 1637 C C . ARG B 1 78 ? 5.59 25.547 2.043 1 97.31 78 ARG B C 1
ATOM 1639 O O . ARG B 1 78 ? 6.633 25.609 2.697 1 97.31 78 ARG B O 1
ATOM 1646 N N . GLY B 1 79 ? 5.312 24.531 1.296 1 98.12 79 GLY B N 1
ATOM 1647 C CA . GLY B 1 79 ? 6.301 23.516 0.985 1 98.12 79 GLY B CA 1
ATOM 1648 C C . GLY B 1 79 ? 6.395 22.438 2.047 1 98.12 79 GLY B C 1
ATOM 1649 O O . GLY B 1 79 ? 7.277 21.562 1.985 1 98.12 79 GLY B O 1
ATOM 1650 N N . ILE B 1 80 ? 5.539 22.406 3.016 1 98.75 80 ILE B N 1
ATOM 1651 C CA . ILE B 1 80 ? 5.609 21.5 4.148 1 98.75 80 ILE B CA 1
ATOM 1652 C C . ILE B 1 80 ? 5.375 20.062 3.674 1 98.75 80 ILE B C 1
ATOM 1654 O O . ILE B 1 80 ? 6.129 19.156 4.023 1 98.75 80 ILE B O 1
ATOM 1658 N N . ALA B 1 81 ? 4.355 19.906 2.895 1 98.88 81 ALA B N 1
ATOM 1659 C CA . ALA B 1 81 ? 4.039 18.562 2.402 1 98.88 81 ALA B CA 1
ATOM 1660 C C . ALA B 1 81 ? 5.199 17.984 1.594 1 98.88 81 ALA B C 1
ATOM 1662 O O . ALA B 1 81 ? 5.559 16.812 1.754 1 98.88 81 ALA B O 1
ATOM 1663 N N . ALA B 1 82 ? 5.727 18.797 0.737 1 98.75 82 ALA B N 1
ATOM 1664 C CA . ALA B 1 82 ? 6.852 18.359 -0.081 1 98.75 82 ALA B CA 1
ATOM 1665 C C . ALA B 1 82 ? 8.023 17.922 0.792 1 98.75 82 ALA B C 1
ATOM 1667 O O . ALA B 1 82 ? 8.648 16.891 0.539 1 98.75 82 ALA B O 1
ATOM 1668 N N . ARG B 1 83 ? 8.336 18.656 1.787 1 98.75 83 ARG B N 1
ATOM 1669 C CA . ARG B 1 83 ? 9.414 18.297 2.707 1 98.75 83 ARG B CA 1
ATOM 1670 C C . ARG B 1 83 ? 9.125 17 3.426 1 98.75 83 ARG B C 1
ATOM 1672 O O . ARG B 1 83 ? 10.023 16.172 3.621 1 98.75 83 ARG B O 1
ATOM 1679 N N . MET B 1 84 ? 7.855 16.812 3.842 1 98.88 84 MET B N 1
ATOM 1680 C CA . MET B 1 84 ? 7.477 15.57 4.508 1 98.88 84 MET B CA 1
ATOM 1681 C C . MET B 1 84 ? 7.641 14.375 3.572 1 98.88 84 MET B C 1
ATOM 1683 O O . MET B 1 84 ? 8.148 13.328 3.977 1 98.88 84 MET B O 1
ATOM 1687 N N . VAL B 1 85 ? 7.23 14.523 2.34 1 98.94 85 VAL B N 1
ATOM 1688 C CA . VAL B 1 85 ? 7.312 13.438 1.369 1 98.94 85 VAL B CA 1
ATOM 1689 C C . VAL B 1 85 ? 8.781 13.109 1.083 1 98.94 85 VAL B C 1
ATOM 1691 O O . VAL B 1 85 ? 9.148 11.938 0.962 1 98.94 85 VAL B O 1
ATOM 1694 N N . VAL B 1 86 ? 9.609 14.109 1.005 1 98.81 86 VAL B N 1
ATOM 1695 C CA . VAL B 1 86 ? 11.039 13.898 0.793 1 98.81 86 VAL B CA 1
ATOM 1696 C C . VAL B 1 86 ? 11.633 13.117 1.967 1 98.81 86 VAL B C 1
ATOM 1698 O O . VAL B 1 86 ? 12.367 12.148 1.77 1 98.81 86 VAL B O 1
ATOM 1701 N N . ASP B 1 87 ? 11.297 13.539 3.186 1 98.88 87 ASP B N 1
ATOM 1702 C CA . ASP B 1 87 ? 11.758 12.805 4.363 1 98.88 87 ASP B CA 1
ATOM 1703 C C . ASP B 1 87 ? 11.242 11.367 4.348 1 98.88 87 ASP B C 1
ATOM 1705 O O . ASP B 1 87 ? 11.984 10.438 4.66 1 98.88 87 ASP B O 1
ATOM 1709 N N . ALA B 1 88 ? 9.984 11.203 4.043 1 98.94 88 ALA B N 1
ATOM 1710 C CA . ALA B 1 88 ? 9.383 9.875 3.953 1 98.94 88 ALA B CA 1
ATOM 1711 C C . ALA B 1 88 ? 10.141 9 2.955 1 98.94 88 ALA B C 1
ATOM 1713 O O . ALA B 1 88 ? 10.398 7.82 3.219 1 98.94 88 ALA B O 1
ATOM 1714 N N . THR B 1 89 ? 10.453 9.586 1.834 1 98.94 89 THR B N 1
ATOM 1715 C CA . THR B 1 89 ? 11.188 8.883 0.794 1 98.94 89 THR B CA 1
ATOM 1716 C C . THR B 1 89 ? 12.547 8.414 1.314 1 98.94 89 THR B C 1
ATOM 1718 O O . THR B 1 89 ? 12.922 7.254 1.138 1 98.94 89 THR B O 1
ATOM 1721 N N . ASN B 1 90 ? 13.25 9.297 1.957 1 98.88 90 ASN B N 1
ATOM 1722 C CA . ASN B 1 90 ? 14.562 8.977 2.506 1 98.88 90 ASN B CA 1
ATOM 1723 C C . ASN B 1 90 ? 14.477 7.867 3.553 1 98.88 90 ASN B C 1
ATOM 1725 O O . ASN B 1 90 ? 15.281 6.938 3.543 1 98.88 90 ASN B O 1
ATOM 1729 N N . VAL B 1 91 ? 13.539 7.965 4.406 1 98.88 91 VAL B N 1
ATOM 1730 C CA . VAL B 1 91 ? 13.367 6.988 5.473 1 98.88 91 VAL B CA 1
ATOM 1731 C C . VAL B 1 91 ? 13 5.629 4.879 1 98.88 91 VAL B C 1
ATOM 1733 O O . VAL B 1 91 ? 13.516 4.598 5.316 1 98.88 91 VAL B O 1
ATOM 1736 N N . ALA B 1 92 ? 12.047 5.641 3.936 1 98.88 92 ALA B N 1
ATOM 1737 C CA . ALA B 1 92 ? 11.648 4.395 3.287 1 98.88 92 ALA B CA 1
ATOM 1738 C C . ALA B 1 92 ? 12.859 3.693 2.672 1 98.88 92 ALA B C 1
ATOM 1740 O O . ALA B 1 92 ? 13.023 2.48 2.824 1 98.88 92 ALA B O 1
ATOM 1741 N N . ARG B 1 93 ? 13.711 4.465 1.984 1 98.62 93 ARG B N 1
ATOM 1742 C CA . ARG B 1 93 ? 14.938 3.939 1.392 1 98.62 93 ARG B CA 1
ATOM 1743 C C . ARG B 1 93 ? 15.859 3.352 2.461 1 98.62 93 ARG B C 1
ATOM 1745 O O . ARG B 1 93 ? 16.312 2.217 2.332 1 98.62 93 ARG B O 1
ATOM 1752 N N . GLU B 1 94 ? 16.047 4.09 3.465 1 98.69 94 GLU B N 1
ATOM 1753 C CA . GLU B 1 94 ? 16.953 3.695 4.543 1 98.69 94 GLU B CA 1
ATOM 1754 C C . GLU B 1 94 ? 16.453 2.43 5.238 1 98.69 94 GLU B C 1
ATOM 1756 O O . GLU B 1 94 ? 17.266 1.614 5.699 1 98.69 94 GLU B O 1
ATOM 1761 N N . ARG B 1 95 ? 15.188 2.293 5.246 1 98.38 95 ARG B N 1
ATOM 1762 C CA . ARG B 1 95 ? 14.609 1.191 6.008 1 98.38 95 ARG B CA 1
ATOM 1763 C C . ARG B 1 95 ? 14.312 -0.002 5.109 1 98.38 95 ARG B C 1
ATOM 1765 O O . ARG B 1 95 ? 13.57 -0.909 5.496 1 98.38 95 ARG B O 1
ATOM 1772 N N . GLY B 1 96 ? 14.758 0.081 3.904 1 97.25 96 GLY B N 1
ATOM 1773 C CA . GLY B 1 96 ? 14.891 -1.145 3.133 1 97.25 96 GLY B CA 1
ATOM 1774 C C . GLY B 1 96 ? 13.844 -1.288 2.049 1 97.25 96 GLY B C 1
ATOM 1775 O O . GLY B 1 96 ? 13.797 -2.303 1.35 1 97.25 96 GLY B O 1
ATOM 1776 N N . ALA B 1 97 ? 13 -0.347 1.901 1 98.25 97 ALA B N 1
ATOM 1777 C CA . ALA B 1 97 ? 12.07 -0.392 0.776 1 98.25 97 ALA B CA 1
ATOM 1778 C C . ALA B 1 97 ? 12.805 -0.226 -0.551 1 98.25 97 ALA B C 1
ATOM 1780 O O . ALA B 1 97 ? 13.797 0.502 -0.631 1 98.25 97 ALA B O 1
ATOM 1781 N N . ASN B 1 98 ? 12.32 -0.911 -1.584 1 98.19 98 ASN B N 1
ATOM 1782 C CA . ASN B 1 98 ? 12.844 -0.769 -2.938 1 98.19 98 ASN B CA 1
ATOM 1783 C C . ASN B 1 98 ? 11.93 0.084 -3.809 1 98.19 98 ASN B C 1
ATOM 1785 O O . ASN B 1 98 ? 12.383 0.702 -4.773 1 98.19 98 ASN B O 1
ATOM 1789 N N . TRP B 1 99 ? 10.656 0.004 -3.516 1 98.56 99 TRP B N 1
ATOM 1790 C CA . TRP B 1 99 ? 9.641 0.689 -4.301 1 98.56 99 TRP B CA 1
ATOM 1791 C C . TRP B 1 99 ? 8.758 1.561 -3.408 1 98.56 99 TRP B C 1
ATOM 1793 O O . TRP B 1 99 ? 8.242 1.095 -2.391 1 98.56 99 TRP B O 1
ATOM 1803 N N . LEU B 1 100 ? 8.625 2.777 -3.705 1 98.94 100 LEU B N 1
ATOM 1804 C CA . LEU B 1 100 ? 7.734 3.705 -3.018 1 98.94 100 LEU B CA 1
ATOM 1805 C C . LEU B 1 100 ? 6.602 4.148 -3.938 1 98.94 100 LEU B C 1
ATOM 1807 O O . LEU B 1 100 ? 6.844 4.785 -4.965 1 98.94 100 LEU B O 1
ATOM 1811 N N . HIS B 1 101 ? 5.383 3.795 -3.559 1 98.94 101 HIS B N 1
ATOM 1812 C CA . HIS B 1 101 ? 4.191 4.023 -4.367 1 98.94 101 HIS B CA 1
ATOM 1813 C C . HIS B 1 101 ? 3.344 5.152 -3.793 1 98.94 101 HIS B C 1
ATOM 1815 O O . HIS B 1 101 ? 3.355 5.391 -2.584 1 98.94 101 HIS B O 1
ATOM 1821 N N . VAL B 1 102 ? 2.586 5.781 -4.66 1 98.88 102 VAL B N 1
ATOM 1822 C CA . VAL B 1 102 ? 1.573 6.73 -4.211 1 98.88 102 VAL B CA 1
ATOM 1823 C C . VAL B 1 102 ? 0.467 6.84 -5.262 1 98.88 102 VAL B C 1
ATOM 1825 O O . VAL B 1 102 ? 0.744 6.895 -6.461 1 98.88 102 VAL B O 1
ATOM 1828 N N . ASP B 1 103 ? -0.762 6.797 -4.824 1 97.88 103 ASP B N 1
ATOM 1829 C CA . ASP B 1 103 ? -1.92 7.227 -5.602 1 97.88 103 ASP B CA 1
ATOM 1830 C C . ASP B 1 103 ? -2.35 8.641 -5.207 1 97.88 103 ASP B C 1
ATOM 1832 O O . ASP B 1 103 ? -2.174 9.047 -4.059 1 97.88 103 ASP B O 1
ATOM 1836 N N . PHE B 1 104 ? -2.902 9.312 -6.137 1 97.88 104 PHE B N 1
ATOM 1837 C CA . PHE B 1 104 ? -3.281 10.68 -5.809 1 97.88 104 PHE B CA 1
ATOM 1838 C C . PHE B 1 104 ? -4.336 11.195 -6.781 1 97.88 104 PHE B C 1
ATOM 1840 O O . PHE B 1 104 ? -4.582 10.586 -7.824 1 97.88 104 PHE B O 1
ATOM 1847 N N . GLU B 1 105 ? -4.961 12.234 -6.422 1 97 105 GLU B N 1
ATOM 1848 C CA . GLU B 1 105 ? -5.883 12.938 -7.312 1 97 105 GLU B CA 1
ATOM 1849 C C . GLU B 1 105 ? -5.137 13.633 -8.445 1 97 105 GLU B C 1
ATOM 1851 O O . GLU B 1 105 ? -4.012 14.102 -8.258 1 97 105 GLU B O 1
ATOM 1856 N N . PRO B 1 106 ? -5.832 13.781 -9.578 1 97 106 PRO B N 1
ATOM 1857 C CA . PRO B 1 106 ? -5.18 14.32 -10.773 1 97 106 PRO B CA 1
ATOM 1858 C C . PRO B 1 106 ? -4.543 15.68 -10.531 1 97 106 PRO B C 1
ATOM 1860 O O . PRO B 1 106 ? -3.465 15.969 -11.062 1 97 106 PRO B O 1
ATOM 1863 N N . HIS B 1 107 ? -5.117 16.5 -9.703 1 97.56 107 HIS B N 1
ATOM 1864 C CA . HIS B 1 107 ? -4.613 17.859 -9.492 1 97.56 107 HIS B CA 1
ATOM 1865 C C . HIS B 1 107 ? -3.307 17.844 -8.711 1 97.56 107 HIS B C 1
ATOM 1867 O O . HIS B 1 107 ? -2.621 18.859 -8.617 1 97.56 107 HIS B O 1
ATOM 1873 N N . LEU B 1 108 ? -2.939 16.656 -8.203 1 98 108 LEU B N 1
ATOM 1874 C CA . LEU B 1 108 ? -1.725 16.547 -7.406 1 98 1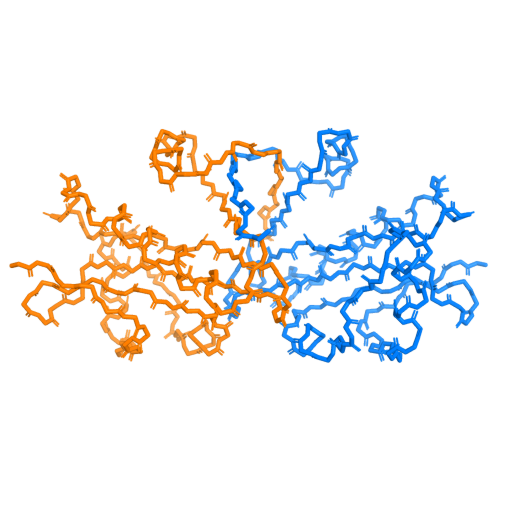08 LEU B CA 1
ATOM 1875 C C . LEU B 1 108 ? -0.577 15.984 -8.242 1 98 108 LEU B C 1
ATOM 1877 O O . LEU B 1 108 ? 0.514 15.75 -7.719 1 98 108 LEU B O 1
ATOM 1881 N N . SER B 1 109 ? -0.746 15.805 -9.5 1 98.12 109 SER B N 1
ATOM 1882 C CA . SER B 1 109 ? 0.254 15.203 -10.375 1 98.12 109 SER B CA 1
ATOM 1883 C C . SER B 1 109 ? 1.564 15.977 -10.336 1 98.12 109 SER B C 1
ATOM 1885 O O . SER B 1 109 ? 2.635 15.398 -10.148 1 98.12 109 SER B O 1
ATOM 1887 N N . SER B 1 110 ? 1.497 17.266 -10.492 1 98.12 110 SER B N 1
ATOM 1888 C CA . SER B 1 110 ? 2.699 18.094 -10.508 1 98.12 110 SER B CA 1
ATOM 1889 C C . SER B 1 110 ? 3.416 18.047 -9.156 1 98.12 110 SER B C 1
ATOM 1891 O O . SER B 1 110 ? 4.648 18.062 -9.109 1 98.12 110 SER B O 1
ATOM 1893 N N . PHE B 1 111 ? 2.602 18.016 -8.141 1 98.5 111 PHE B N 1
ATOM 1894 C CA . PHE B 1 111 ? 3.162 17.953 -6.801 1 98.5 111 PHE B CA 1
ATOM 1895 C C . PHE B 1 111 ? 4.023 16.703 -6.625 1 98.5 111 PHE B C 1
ATOM 1897 O O . PHE B 1 111 ? 5.199 16.812 -6.273 1 98.5 111 PHE B O 1
ATOM 1904 N N . TYR B 1 112 ? 3.518 15.539 -6.918 1 98.69 112 TYR B N 1
ATOM 1905 C CA . TYR B 1 112 ? 4.246 14.305 -6.672 1 98.69 112 TYR B CA 1
ATOM 1906 C C . TYR B 1 112 ? 5.375 14.125 -7.684 1 98.69 112 TYR B C 1
ATOM 1908 O O . TYR B 1 112 ? 6.422 13.562 -7.355 1 98.69 112 TYR B O 1
ATOM 1916 N N . GLN B 1 113 ? 5.152 14.648 -8.875 1 98.25 113 GLN B N 1
ATOM 1917 C CA . GLN B 1 113 ? 6.254 14.656 -9.828 1 98.25 113 GLN B CA 1
ATOM 1918 C C . GLN B 1 113 ? 7.434 15.469 -9.312 1 98.25 113 GLN B C 1
ATOM 1920 O O . GLN B 1 113 ? 8.586 15.047 -9.422 1 98.25 113 GLN B O 1
ATOM 1925 N N . SER B 1 114 ? 7.125 16.609 -8.711 1 98.31 114 SER B N 1
ATOM 1926 C CA . SER B 1 114 ? 8.172 17.469 -8.172 1 98.31 114 SER B CA 1
ATOM 1927 C C . SER B 1 114 ? 8.859 16.812 -6.977 1 98.31 114 SER B C 1
ATOM 1929 O O . SER B 1 114 ? 9.992 17.156 -6.645 1 98.31 114 SER B O 1
ATOM 1931 N N . CYS B 1 115 ? 8.195 15.891 -6.355 1 98.56 115 CYS B N 1
ATOM 1932 C CA . CYS B 1 115 ? 8.758 15.156 -5.227 1 98.56 115 CYS B CA 1
ATOM 1933 C C . CYS B 1 115 ? 9.602 13.977 -5.711 1 98.56 115 CYS B C 1
ATOM 1935 O O . CYS B 1 115 ? 10.18 13.25 -4.902 1 98.56 115 CYS B O 1
ATOM 1937 N N . GLY B 1 116 ? 9.602 13.688 -7 1 98.62 116 GLY B N 1
ATOM 1938 C CA . GLY B 1 116 ? 10.492 12.672 -7.547 1 98.62 116 GLY B CA 1
ATOM 1939 C C . GLY B 1 116 ? 9.766 11.453 -8.062 1 98.62 116 GLY B C 1
ATOM 1940 O O . GLY B 1 116 ? 10.391 10.523 -8.594 1 98.62 116 GLY B O 1
ATOM 1941 N N . PHE B 1 117 ? 8.445 11.484 -7.984 1 98.88 117 PHE B N 1
ATOM 1942 C CA . PHE B 1 117 ? 7.672 10.344 -8.453 1 98.88 117 PHE B CA 1
ATOM 1943 C C . PHE B 1 117 ? 7.543 10.367 -9.977 1 98.88 117 PHE B C 1
ATOM 1945 O O . PHE B 1 117 ? 7.297 11.422 -10.562 1 98.88 117 PHE B O 1
ATOM 1952 N N . ARG B 1 118 ? 7.703 9.234 -10.555 1 98.44 118 ARG B N 1
ATOM 1953 C CA . ARG B 1 118 ? 7.414 9.055 -11.969 1 98.44 118 ARG B CA 1
ATOM 1954 C C . ARG B 1 118 ? 6.035 8.43 -12.172 1 98.44 118 ARG B C 1
ATOM 1956 O O . ARG B 1 118 ? 5.633 7.551 -11.414 1 98.44 118 ARG B O 1
ATOM 1963 N N . PRO B 1 119 ? 5.426 8.844 -13.227 1 97.88 119 PRO B N 1
ATOM 1964 C CA . PRO B 1 119 ? 4.09 8.289 -13.445 1 97.88 119 PRO B CA 1
ATOM 1965 C C . PRO B 1 119 ? 4.102 6.773 -13.641 1 97.88 119 PRO B C 1
ATOM 1967 O O . PRO B 1 119 ? 5.02 6.238 -14.273 1 97.88 119 PRO B O 1
ATOM 1970 N N . THR B 1 120 ? 3.152 6.113 -13.07 1 98.19 120 THR B N 1
ATOM 1971 C CA . THR B 1 120 ? 2.893 4.691 -13.289 1 98.19 120 THR B CA 1
ATOM 1972 C C . THR B 1 120 ? 1.402 4.441 -13.508 1 98.19 120 THR B C 1
ATOM 1974 O O . THR B 1 120 ? 0.569 5.273 -13.141 1 98.19 120 THR B O 1
ATOM 1977 N N . LYS B 1 121 ? 1.08 3.344 -14.18 1 98.12 121 LYS B N 1
ATOM 1978 C CA . LYS B 1 121 ? -0.322 2.951 -14.289 1 98.12 121 LYS B CA 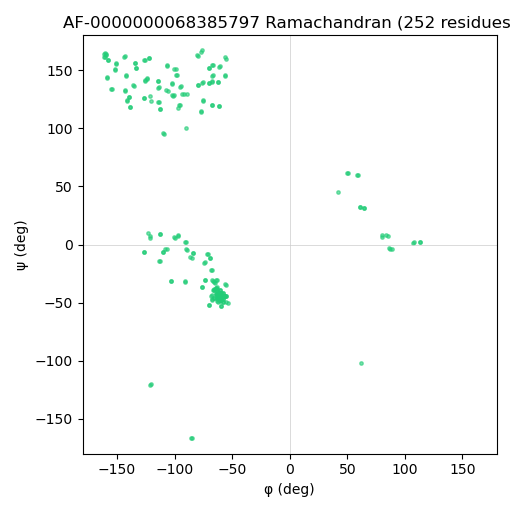1
ATOM 1979 C C . LYS B 1 121 ? -0.826 2.344 -12.984 1 98.12 121 LYS B C 1
ATOM 1981 O O . LYS B 1 121 ? -0.1 1.603 -12.32 1 98.12 121 LYS B O 1
ATOM 1986 N N . ALA B 1 122 ? -2.006 2.717 -12.695 1 98.62 122 ALA B N 1
ATOM 1987 C CA . ALA B 1 122 ? -2.58 2.213 -11.453 1 98.62 122 ALA B CA 1
ATOM 1988 C C . ALA B 1 122 ? -4.102 2.117 -11.555 1 98.62 122 ALA B C 1
ATOM 1990 O O . ALA B 1 122 ? -4.711 2.711 -12.445 1 98.62 122 ALA B O 1
ATOM 1991 N N . GLY B 1 123 ? -4.648 1.276 -10.75 1 98.69 123 GLY B N 1
ATOM 1992 C CA . GLY B 1 123 ? -6.09 1.121 -10.609 1 98.69 123 GLY B CA 1
ATOM 1993 C C . GLY B 1 123 ? -6.562 1.236 -9.172 1 98.69 123 GLY B C 1
ATOM 1994 O O . GLY B 1 123 ? -5.777 1.065 -8.242 1 98.69 123 GLY B O 1
ATOM 1995 N N . LEU B 1 124 ? -7.797 1.53 -9.023 1 98.81 124 LEU B N 1
ATOM 1996 C CA . LEU B 1 124 ? -8.43 1.727 -7.727 1 98.81 124 LEU B CA 1
ATOM 1997 C C . LEU B 1 124 ? -9.859 1.188 -7.73 1 98.81 124 LEU B C 1
ATOM 1999 O O . LEU B 1 124 ? -10.602 1.401 -8.688 1 98.81 124 LEU B O 1
ATOM 2003 N N . ILE B 1 125 ? -10.172 0.447 -6.719 1 98.88 125 ILE B N 1
ATOM 2004 C CA . ILE B 1 125 ? -11.555 0.063 -6.453 1 98.88 125 ILE B CA 1
ATOM 2005 C C . ILE B 1 125 ? -12.023 0.69 -5.141 1 98.88 125 ILE B C 1
ATOM 2007 O O . ILE B 1 125 ? -11.367 0.545 -4.105 1 98.88 125 ILE B O 1
ATOM 2011 N N . LYS B 1 126 ? -13.055 1.457 -5.137 1 98.5 126 LYS B N 1
ATOM 2012 C CA . LYS B 1 126 ? -13.742 1.86 -3.916 1 98.5 126 LYS B CA 1
ATOM 2013 C C . LYS B 1 126 ? -14.617 0.731 -3.381 1 98.5 126 LYS B C 1
ATOM 2015 O O . LYS B 1 126 ? -15.609 0.352 -4.012 1 98.5 126 LYS B O 1
ATOM 2020 N N . LEU B 1 127 ? -14.328 0.185 -2.238 1 98.38 127 LEU B N 1
ATOM 2021 C CA . LEU B 1 127 ? -14.961 -1.025 -1.723 1 98.38 127 LEU B CA 1
ATOM 2022 C C . LEU B 1 127 ? -16.188 -0.684 -0.874 1 98.38 127 LEU B C 1
ATOM 2024 O O . LEU B 1 127 ? -17.031 -1.541 -0.631 1 98.38 127 LEU B O 1
ATOM 2028 N N . LYS B 1 128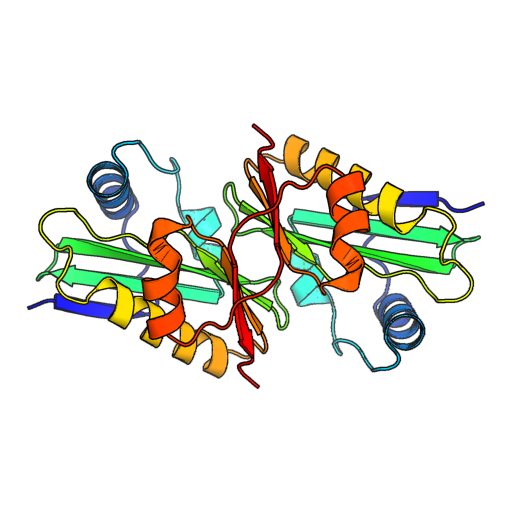 ? -16.156 0.427 -0.219 1 90.56 128 LYS B N 1
ATOM 2029 C CA . LYS B 1 128 ? -17.312 0.923 0.525 1 90.56 128 LYS B CA 1
ATOM 2030 C C . LYS B 1 128 ? -17.641 2.363 0.139 1 90.56 128 LYS B C 1
ATOM 2032 O O . LYS B 1 128 ? -16.75 3.123 -0.25 1 90.56 128 LYS B O 1
#